Protein AF-A0A9X4ALD9-F1 (afdb_monomer_lite)

Foldseek 3Di:
DDQPPQNVVQVVQLVLLVLLLVLLVVVPQPLVPQPQPHSGDRPVPDDCNSVSSLQSSLVRLAVDKDKDAQPDDDDPQQVVVAPPDHAFRMKIWGFHQLQLVCCPDPNNVVLQVVQQVLQPPDDQWNWHKDQRPNSGTIMIRTNGCGRVSSVSNSSSVSSVVSVVRVVVVVPDPPPDPPPDPPDDD

Structure (mmCIF, N/CA/C/O backbone):
data_AF-A0A9X4ALD9-F1
#
_entry.id   AF-A0A9X4ALD9-F1
#
loop_
_atom_site.group_PDB
_atom_site.id
_atom_site.type_symbol
_atom_site.label_atom_id
_atom_site.label_alt_id
_atom_site.label_comp_id
_atom_site.label_asym_id
_atom_site.label_entity_id
_atom_site.label_seq_id
_atom_site.pdbx_PDB_ins_code
_atom_site.Cartn_x
_atom_site.Cartn_y
_atom_site.Cartn_z
_atom_site.occupancy
_atom_site.B_iso_or_equiv
_atom_site.auth_seq_id
_atom_site.auth_comp_id
_atom_site.auth_asym_id
_atom_site.auth_atom_id
_atom_site.pdbx_PDB_model_num
ATOM 1 N N . MET A 1 1 ? 34.434 -5.461 -18.904 1.00 51.94 1 MET A N 1
ATOM 2 C CA . MET A 1 1 ? 33.185 -5.490 -19.682 1.00 51.94 1 MET A CA 1
ATOM 3 C C . MET A 1 1 ? 32.397 -4.307 -19.172 1.00 51.94 1 MET A C 1
ATOM 5 O O . MET A 1 1 ? 32.054 -4.304 -17.998 1.00 51.94 1 MET A O 1
ATOM 9 N N . GLU A 1 2 ? 32.336 -3.243 -19.961 1.00 58.97 2 GLU A N 1
ATOM 10 C CA . GLU A 1 2 ? 31.622 -2.020 -19.600 1.00 58.97 2 GLU A CA 1
ATOM 11 C C . GLU A 1 2 ? 30.160 -2.272 -19.966 1.00 58.97 2 GLU A C 1
ATOM 13 O O . GLU A 1 2 ? 29.870 -2.569 -21.121 1.00 58.97 2 GLU A O 1
ATOM 18 N N . ILE A 1 3 ? 29.294 -2.330 -18.957 1.00 64.75 3 ILE A N 1
ATOM 19 C CA . ILE A 1 3 ? 27.860 -2.558 -19.151 1.00 64.75 3 ILE A CA 1
ATOM 20 C C . ILE A 1 3 ? 27.284 -1.250 -19.694 1.00 64.75 3 ILE A C 1
ATOM 22 O O . ILE A 1 3 ? 27.535 -0.194 -19.106 1.00 64.75 3 ILE A O 1
ATOM 26 N N . ASP A 1 4 ? 26.552 -1.316 -20.805 1.00 83.31 4 ASP A N 1
ATOM 27 C CA . ASP A 1 4 ? 25.857 -0.151 -21.359 1.00 83.31 4 ASP A CA 1
ATOM 28 C C . ASP A 1 4 ? 24.856 0.400 -20.326 1.00 83.31 4 ASP A C 1
ATOM 30 O O . ASP A 1 4 ? 24.281 -0.348 -19.534 1.00 83.31 4 ASP A O 1
ATOM 34 N N . ILE A 1 5 ? 24.634 1.714 -20.308 1.00 80.12 5 ILE A N 1
ATOM 35 C CA . ILE A 1 5 ? 23.746 2.381 -19.344 1.00 80.12 5 ILE A CA 1
ATOM 36 C C . ILE A 1 5 ? 22.342 1.758 -19.392 1.00 80.12 5 ILE A C 1
ATOM 38 O O . ILE A 1 5 ? 21.745 1.513 -18.346 1.00 80.12 5 ILE A O 1
ATOM 42 N N . TYR A 1 6 ? 21.856 1.402 -20.584 1.00 79.75 6 TYR A N 1
ATOM 43 C CA . TYR A 1 6 ? 20.573 0.717 -20.755 1.00 79.75 6 TYR A CA 1
ATOM 44 C C . TYR A 1 6 ? 20.577 -0.725 -20.224 1.00 79.75 6 TYR A C 1
ATOM 46 O O . TYR A 1 6 ? 19.602 -1.181 -19.631 1.00 79.75 6 TYR A O 1
ATOM 54 N N . GLU A 1 7 ? 21.670 -1.469 -20.370 1.00 81.38 7 GLU A N 1
ATOM 55 C CA . GLU A 1 7 ? 21.774 -2.810 -19.779 1.00 81.38 7 GLU A CA 1
ATOM 56 C C . GLU A 1 7 ? 21.818 -2.734 -18.249 1.00 81.38 7 GLU A C 1
ATOM 58 O O . GLU A 1 7 ? 21.187 -3.536 -17.556 1.00 81.38 7 GLU A O 1
ATOM 63 N N . LYS A 1 8 ? 22.516 -1.730 -17.711 1.00 85.94 8 LYS A N 1
ATOM 64 C CA . LYS A 1 8 ? 22.595 -1.488 -16.272 1.00 85.94 8 LYS A CA 1
ATOM 65 C C . LYS A 1 8 ? 21.223 -1.138 -15.693 1.00 85.94 8 LYS A C 1
ATOM 67 O O . LYS A 1 8 ? 20.809 -1.758 -14.718 1.00 85.94 8 LYS A O 1
ATOM 72 N N . THR A 1 9 ? 20.502 -0.201 -16.301 1.00 84.12 9 THR A N 1
ATOM 73 C CA . THR A 1 9 ? 19.167 0.190 -15.831 1.00 84.12 9 THR A CA 1
ATOM 74 C C . THR A 1 9 ? 18.164 -0.969 -15.970 1.00 84.12 9 THR A C 1
ATOM 76 O O . THR A 1 9 ? 17.392 -1.220 -15.049 1.00 84.12 9 THR A O 1
ATOM 79 N N . SER A 1 10 ? 18.240 -1.770 -17.041 1.00 85.19 10 SER A N 1
ATOM 80 C CA . SER A 1 10 ? 17.425 -2.986 -17.218 1.00 85.19 10 SER A CA 1
ATOM 81 C C . SER A 1 10 ? 17.642 -3.971 -16.068 1.00 85.19 10 SER A C 1
ATOM 83 O O . SER A 1 10 ? 16.693 -4.527 -15.504 1.00 85.19 10 SER A O 1
ATOM 85 N N . LEU A 1 11 ? 18.907 -4.163 -15.683 1.00 86.44 11 LEU A N 1
ATOM 86 C CA . LEU A 1 11 ? 19.288 -5.019 -14.568 1.00 86.44 11 LEU A CA 1
ATOM 87 C C . LEU A 1 11 ? 18.756 -4.483 -13.232 1.00 86.44 11 LEU A C 1
ATOM 89 O O . LEU A 1 11 ? 18.197 -5.257 -12.458 1.00 86.44 11 LEU A O 1
ATOM 93 N N . GLU A 1 12 ? 18.889 -3.183 -12.968 1.00 88.50 12 GLU A N 1
ATOM 94 C CA . GLU A 1 12 ? 18.396 -2.547 -11.738 1.00 88.50 12 GLU A CA 1
ATOM 95 C C . GLU A 1 12 ? 16.875 -2.704 -11.587 1.00 88.50 12 GLU A C 1
ATOM 97 O O . GLU A 1 12 ? 16.411 -3.166 -10.542 1.00 88.50 12 GLU A O 1
ATOM 102 N N . HIS A 1 13 ? 16.098 -2.445 -12.644 1.00 87.88 13 HIS A N 1
ATOM 103 C CA . HIS A 1 13 ? 14.647 -2.663 -12.627 1.00 87.88 13 HIS A CA 1
ATOM 104 C C . HIS A 1 13 ? 14.279 -4.143 -12.463 1.00 87.88 13 HIS A C 1
ATOM 106 O O . HIS A 1 13 ? 13.360 -4.478 -11.717 1.00 87.88 13 HIS A O 1
ATOM 112 N N . SER A 1 14 ? 15.021 -5.053 -13.096 1.00 89.69 14 SER A N 1
ATOM 113 C CA . SER A 1 14 ? 14.801 -6.497 -12.935 1.00 89.69 14 SER A CA 1
ATOM 114 C C . SER A 1 14 ? 15.052 -6.963 -11.495 1.00 89.69 14 SER A C 1
ATOM 116 O O . SER A 1 14 ? 14.307 -7.794 -10.969 1.00 89.69 14 SER A O 1
ATOM 118 N N . ILE A 1 15 ? 16.084 -6.420 -10.839 1.00 90.88 15 ILE A N 1
ATOM 119 C CA . ILE A 1 15 ? 16.387 -6.680 -9.425 1.00 90.88 15 ILE A CA 1
ATOM 120 C C . ILE A 1 15 ? 15.291 -6.097 -8.530 1.00 90.88 15 ILE A C 1
ATOM 122 O O . ILE A 1 15 ? 14.810 -6.796 -7.639 1.00 90.88 15 ILE A O 1
ATOM 126 N N . SER A 1 16 ? 14.862 -4.861 -8.794 1.00 92.19 16 SER A N 1
ATOM 127 C CA . SER A 1 16 ? 13.745 -4.208 -8.100 1.00 92.19 16 SER A CA 1
ATOM 128 C C . SER A 1 16 ? 12.472 -5.064 -8.178 1.00 92.19 16 SER A C 1
ATOM 130 O O . SER A 1 16 ? 11.876 -5.397 -7.155 1.00 92.19 16 SER A O 1
ATOM 132 N N . ASN A 1 17 ? 12.115 -5.560 -9.365 1.00 91.50 17 ASN A N 1
ATOM 133 C CA . ASN A 1 17 ? 10.953 -6.432 -9.547 1.00 91.50 17 ASN A CA 1
ATOM 134 C C . ASN A 1 17 ? 11.068 -7.746 -8.772 1.00 91.50 17 ASN A C 1
ATOM 136 O O . ASN A 1 17 ? 10.095 -8.201 -8.168 1.00 91.50 17 ASN A O 1
ATOM 140 N N . LEU A 1 18 ? 12.258 -8.350 -8.739 1.00 91.94 18 LEU A N 1
ATOM 141 C CA . LEU A 1 18 ? 12.496 -9.552 -7.944 1.00 91.94 18 LEU A CA 1
ATOM 142 C C . LEU A 1 18 ? 12.365 -9.278 -6.437 1.00 91.94 18 LEU A C 1
ATOM 144 O O . LEU A 1 18 ? 11.770 -10.085 -5.719 1.00 91.94 18 LEU A O 1
ATOM 148 N N . ALA A 1 19 ? 12.893 -8.147 -5.963 1.00 94.00 19 ALA A N 1
ATOM 149 C CA . ALA A 1 19 ? 12.760 -7.721 -4.575 1.00 94.00 19 ALA A CA 1
ATOM 150 C C . ALA A 1 19 ? 11.286 -7.506 -4.205 1.00 94.00 19 ALA A C 1
ATOM 152 O O . ALA A 1 19 ? 10.824 -8.050 -3.206 1.00 94.00 19 ALA A O 1
ATOM 153 N N . MET A 1 20 ? 10.521 -6.825 -5.057 1.00 94.38 20 MET A N 1
ATOM 154 C CA . MET A 1 20 ? 9.088 -6.599 -4.870 1.00 94.38 20 MET A CA 1
ATOM 155 C C . MET A 1 20 ? 8.284 -7.908 -4.809 1.00 94.38 20 MET A C 1
ATOM 157 O O . MET A 1 20 ? 7.476 -8.099 -3.899 1.00 94.38 20 MET A O 1
ATOM 161 N N . LEU A 1 21 ? 8.539 -8.852 -5.725 1.00 93.62 21 LEU A N 1
ATOM 162 C CA . LEU A 1 21 ? 7.923 -10.185 -5.685 1.00 93.62 21 LEU A CA 1
ATOM 163 C C . LEU A 1 21 ? 8.221 -10.899 -4.363 1.00 93.62 21 LEU A C 1
ATOM 165 O O . LEU A 1 21 ? 7.330 -11.508 -3.769 1.00 93.62 21 LEU A O 1
ATOM 169 N N . LYS A 1 22 ? 9.464 -10.814 -3.881 1.00 94.88 22 LYS A N 1
ATOM 170 C CA . LYS A 1 22 ? 9.847 -11.391 -2.593 1.00 94.88 22 LYS A CA 1
ATOM 171 C C . LYS A 1 22 ? 9.116 -10.718 -1.428 1.00 94.88 22 LYS A C 1
ATOM 173 O O . LYS A 1 22 ? 8.576 -11.430 -0.586 1.00 94.88 22 LYS A O 1
ATOM 178 N N . THR A 1 23 ? 9.059 -9.389 -1.400 1.00 96.44 23 THR A N 1
ATOM 179 C CA . THR A 1 23 ? 8.374 -8.613 -0.358 1.00 96.44 23 THR A CA 1
ATOM 180 C C . THR A 1 23 ? 6.907 -9.022 -0.226 1.00 96.44 23 THR A C 1
ATOM 182 O O . THR A 1 23 ? 6.447 -9.311 0.880 1.00 96.44 23 THR A O 1
ATOM 185 N N . PHE A 1 24 ? 6.184 -9.139 -1.344 1.00 96.31 24 PHE A N 1
ATOM 186 C CA . PHE A 1 24 ? 4.798 -9.612 -1.338 1.00 96.31 24 PHE A CA 1
ATOM 187 C C . PHE A 1 24 ? 4.682 -11.087 -0.930 1.00 96.31 24 PHE A C 1
ATOM 189 O O . PHE A 1 24 ? 3.849 -11.444 -0.093 1.00 96.31 24 PHE A O 1
ATOM 196 N N . HIS A 1 25 ? 5.533 -11.957 -1.476 1.00 95.44 25 HIS A N 1
ATOM 197 C CA . HIS A 1 25 ? 5.534 -13.379 -1.131 1.00 95.44 25 HIS A CA 1
ATOM 198 C C . HIS A 1 25 ? 5.747 -13.615 0.373 1.00 95.44 25 HIS A C 1
ATOM 200 O O . HIS A 1 25 ? 5.073 -14.455 0.970 1.00 95.44 25 HIS A O 1
ATOM 206 N N . ASP A 1 26 ? 6.651 -12.863 1.002 1.00 96.44 26 ASP A N 1
ATOM 207 C CA . ASP A 1 26 ? 6.990 -13.012 2.421 1.00 96.44 26 ASP A CA 1
ATOM 208 C C . ASP A 1 26 ? 5.820 -12.658 3.361 1.00 96.44 26 ASP A C 1
ATOM 210 O O . ASP A 1 26 ? 5.827 -13.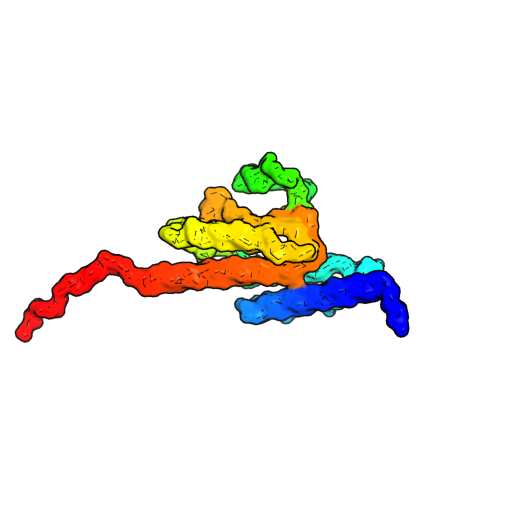064 4.524 1.00 96.44 26 ASP A O 1
ATOM 214 N N . VAL A 1 27 ? 4.790 -11.958 2.870 1.00 95.19 27 VAL A N 1
ATOM 215 C CA . VAL A 1 27 ? 3.536 -11.699 3.603 1.00 95.19 27 VAL A CA 1
ATOM 216 C C . VAL A 1 27 ? 2.360 -12.563 3.151 1.00 95.19 27 VAL A C 1
ATOM 218 O O . VAL A 1 27 ? 1.224 -12.326 3.555 1.00 95.19 27 VAL A O 1
ATOM 221 N N . GLY A 1 28 ? 2.623 -13.597 2.352 1.00 92.62 28 GLY A N 1
ATOM 222 C CA . GLY A 1 28 ? 1.625 -14.587 1.954 1.00 92.62 28 GLY A CA 1
ATOM 223 C C . GLY A 1 28 ? 0.844 -14.246 0.685 1.00 92.62 28 GLY A C 1
ATOM 224 O O . GLY A 1 28 ? -0.084 -14.980 0.348 1.00 92.62 28 GLY A O 1
ATOM 225 N N . VAL A 1 29 ? 1.220 -13.193 -0.049 1.00 94.12 29 VAL A N 1
ATOM 226 C CA . VAL A 1 29 ? 0.657 -12.927 -1.381 1.00 94.12 29 VAL A CA 1
ATOM 227 C C . VAL A 1 29 ? 1.095 -14.027 -2.346 1.00 94.12 29 VAL A C 1
ATOM 229 O O . VAL A 1 29 ? 2.274 -14.390 -2.428 1.00 94.12 29 VAL A O 1
ATOM 232 N N . ASN A 1 30 ? 0.151 -14.562 -3.119 1.00 90.88 30 ASN A N 1
ATOM 233 C CA . ASN A 1 30 ? 0.438 -15.630 -4.064 1.00 90.88 30 ASN A CA 1
ATOM 234 C C . ASN A 1 30 ? 0.959 -15.068 -5.391 1.00 90.88 30 ASN A C 1
ATOM 236 O O . ASN A 1 30 ? 0.241 -14.983 -6.389 1.00 90.88 30 ASN A O 1
ATOM 240 N N . VAL A 1 31 ? 2.253 -14.756 -5.416 1.00 88.56 31 VAL A N 1
ATOM 241 C CA . VAL A 1 31 ? 2.932 -14.179 -6.588 1.00 88.56 31 VAL A CA 1
ATOM 242 C C . VAL A 1 31 ? 2.929 -15.083 -7.829 1.00 88.56 31 VAL A C 1
ATOM 244 O O . VAL A 1 31 ? 3.143 -14.607 -8.937 1.00 88.56 31 VAL A O 1
ATOM 247 N N . LYS A 1 32 ? 2.638 -16.388 -7.691 1.00 85.81 32 LYS A N 1
ATOM 248 C CA . LYS A 1 32 ? 2.517 -17.3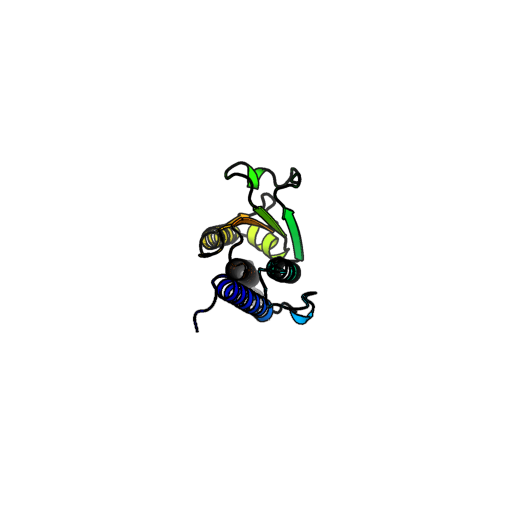11 -8.840 1.00 85.81 32 LYS A CA 1
ATOM 249 C C . LYS A 1 32 ? 1.282 -17.043 -9.696 1.00 85.81 32 LYS A C 1
ATOM 251 O O . LYS A 1 32 ? 1.218 -17.515 -10.825 1.00 85.81 32 LYS A O 1
ATOM 256 N N . GLN A 1 33 ? 0.284 -16.363 -9.135 1.00 83.88 33 GLN A N 1
ATOM 257 C CA . GLN A 1 33 ? -0.933 -15.987 -9.850 1.00 83.88 33 GLN A CA 1
ATOM 258 C C . GLN A 1 33 ? -0.777 -14.674 -10.605 1.00 83.88 33 GLN A C 1
ATOM 260 O O . GLN A 1 33 ? -1.706 -14.284 -11.309 1.00 83.88 33 GLN A O 1
ATOM 265 N N . PHE A 1 34 ? 0.367 -13.996 -10.471 1.00 84.25 34 PHE A N 1
ATOM 266 C CA . PHE A 1 34 ? 0.564 -12.754 -11.186 1.00 84.25 34 PHE A CA 1
ATOM 267 C C . PHE A 1 34 ? 0.617 -13.041 -12.685 1.00 84.25 34 PHE A C 1
ATOM 269 O O . PHE A 1 34 ? 1.343 -13.932 -13.127 1.00 84.25 34 PHE A O 1
ATOM 276 N N . ALA A 1 35 ? -0.134 -12.282 -13.483 1.00 68.75 35 ALA A N 1
ATOM 277 C CA . ALA A 1 35 ? -0.185 -12.418 -14.942 1.00 68.75 35 ALA A CA 1
ATOM 278 C C . ALA A 1 35 ? 1.095 -11.903 -15.639 1.00 68.75 35 ALA A C 1
ATOM 280 O O . ALA A 1 35 ? 1.064 -11.425 -16.770 1.00 68.75 35 ALA A O 1
ATOM 281 N N . VAL A 1 36 ? 2.234 -11.998 -14.957 1.00 68.00 36 VAL A N 1
ATOM 282 C CA . VAL A 1 36 ? 3.514 -11.429 -15.352 1.00 68.00 36 VAL A CA 1
ATOM 283 C C . VAL A 1 36 ? 4.356 -12.546 -15.956 1.00 68.00 36 VAL A C 1
ATOM 285 O O . VAL A 1 36 ? 4.814 -13.455 -15.266 1.00 68.00 36 VAL A O 1
ATOM 288 N N . LYS A 1 37 ? 4.529 -12.509 -17.281 1.00 66.19 37 LYS A N 1
ATOM 289 C CA . LYS A 1 37 ? 5.262 -13.553 -18.022 1.00 66.19 37 LYS A CA 1
ATOM 290 C C . LYS A 1 37 ? 6.767 -13.534 -17.742 1.00 66.19 37 LYS A C 1
ATOM 292 O O . LYS A 1 37 ? 7.418 -14.569 -17.855 1.00 66.19 37 LYS A O 1
ATOM 297 N N . THR A 1 38 ? 7.309 -12.369 -17.403 1.00 69.50 38 THR A N 1
ATOM 298 C CA . THR A 1 38 ? 8.714 -12.152 -17.049 1.00 69.50 38 THR A CA 1
ATOM 299 C C . THR A 1 38 ? 8.800 -11.004 -16.053 1.00 69.50 38 THR A C 1
ATOM 301 O O . THR A 1 38 ? 8.118 -10.006 -16.235 1.00 69.50 38 THR A O 1
ATOM 304 N N . PHE A 1 39 ? 9.618 -11.144 -15.010 1.00 71.94 39 PHE A N 1
ATOM 305 C CA . PHE A 1 39 ? 9.965 -10.045 -14.097 1.00 71.94 39 PHE A CA 1
ATOM 306 C C . PHE A 1 39 ? 11.167 -9.235 -14.606 1.00 71.94 39 PHE A C 1
ATOM 308 O O . PHE A 1 39 ? 11.439 -8.148 -14.098 1.00 71.94 39 PHE A O 1
ATOM 315 N N . MET A 1 40 ? 11.902 -9.787 -15.581 1.00 75.25 40 MET A N 1
ATOM 316 C CA . MET A 1 40 ? 13.025 -9.108 -16.213 1.00 75.25 40 MET A CA 1
ATOM 317 C C . MET A 1 40 ? 12.505 -8.000 -17.115 1.00 75.25 40 MET A C 1
ATOM 319 O O . MET A 1 40 ? 11.608 -8.232 -17.929 1.00 75.25 40 MET A O 1
ATOM 323 N N . VAL A 1 41 ? 13.101 -6.828 -16.956 1.00 70.75 41 VAL A N 1
ATOM 324 C CA . VAL A 1 41 ? 12.832 -5.626 -17.735 1.00 70.75 41 VAL A CA 1
ATOM 325 C C . VAL A 1 41 ? 13.931 -5.481 -18.772 1.00 70.75 41 VAL A C 1
ATOM 327 O O . VAL A 1 41 ? 15.112 -5.553 -18.442 1.00 70.75 41 VAL A O 1
ATOM 330 N N . ASP A 1 42 ? 13.526 -5.254 -20.014 1.00 68.06 42 ASP A N 1
ATOM 331 C CA . ASP A 1 42 ? 14.380 -4.681 -21.046 1.00 68.06 42 ASP A CA 1
ATOM 332 C C . ASP A 1 42 ? 13.783 -3.316 -21.371 1.00 68.06 42 ASP A C 1
ATOM 334 O O . ASP A 1 42 ? 12.686 -3.231 -21.935 1.00 68.06 42 ASP A O 1
ATOM 338 N N . ILE A 1 43 ? 14.468 -2.246 -20.962 1.00 60.78 43 ILE A N 1
ATOM 339 C CA . ILE A 1 43 ? 13.921 -0.882 -21.044 1.00 60.78 43 ILE A CA 1
ATOM 340 C C . ILE A 1 43 ? 13.682 -0.469 -22.505 1.00 60.78 43 ILE A C 1
ATOM 342 O O . ILE A 1 43 ? 12.907 0.446 -22.765 1.00 60.78 43 ILE A O 1
ATOM 346 N N . ASN A 1 44 ? 14.305 -1.153 -23.474 1.00 57.03 44 ASN A N 1
ATOM 347 C CA . ASN A 1 44 ? 14.073 -0.895 -24.893 1.00 57.03 44 ASN A CA 1
ATOM 348 C C . ASN A 1 44 ? 12.736 -1.463 -25.401 1.00 57.03 44 ASN A C 1
ATOM 350 O O . ASN A 1 44 ? 12.315 -1.106 -26.502 1.00 57.03 44 ASN A O 1
ATOM 354 N N . TYR A 1 45 ? 12.074 -2.346 -24.639 1.00 54.47 45 TYR A N 1
ATOM 355 C CA . TYR A 1 45 ? 10.895 -3.083 -25.105 1.00 54.47 45 TYR A CA 1
ATOM 356 C C . TYR A 1 45 ? 9.705 -3.089 -24.133 1.00 54.47 45 TYR A C 1
ATOM 358 O O . TYR A 1 45 ? 8.573 -3.121 -24.615 1.00 54.47 45 TYR A O 1
ATOM 366 N N . GLN A 1 46 ? 9.906 -3.089 -22.806 1.00 55.03 46 GLN A N 1
ATOM 367 C CA . GLN A 1 46 ? 8.812 -3.223 -21.825 1.00 55.03 46 GLN A CA 1
ATOM 368 C C . GLN A 1 46 ? 9.144 -2.599 -20.456 1.00 55.03 46 GLN A C 1
ATOM 370 O O . GLN A 1 46 ? 9.927 -3.176 -19.708 1.00 55.03 46 GLN A O 1
ATOM 375 N N . MET A 1 47 ? 8.488 -1.491 -20.082 1.00 59.94 47 MET A N 1
ATOM 376 C CA . MET A 1 47 ? 8.570 -0.913 -18.722 1.00 59.94 47 MET A CA 1
ATOM 377 C C . MET A 1 47 ? 7.394 -1.290 -17.795 1.00 59.94 47 MET A C 1
ATOM 379 O O . MET A 1 47 ? 7.550 -1.242 -16.575 1.00 59.94 47 MET A O 1
ATOM 383 N N . ASP A 1 48 ? 6.259 -1.749 -18.334 1.00 70.44 48 ASP A N 1
ATOM 384 C CA . ASP A 1 48 ? 5.003 -1.910 -17.566 1.00 70.44 48 ASP A CA 1
ATOM 385 C C . ASP A 1 48 ? 4.991 -3.059 -16.545 1.00 70.44 48 ASP A C 1
ATOM 387 O O . ASP A 1 48 ? 4.156 -3.098 -15.643 1.00 70.44 48 ASP A O 1
ATOM 391 N N . VAL A 1 49 ? 5.951 -3.982 -16.630 1.00 81.19 49 VAL A N 1
ATOM 392 C CA . VAL A 1 49 ? 6.016 -5.171 -15.764 1.00 81.19 49 VAL A CA 1
ATOM 393 C C . VAL A 1 49 ? 6.063 -4.806 -14.277 1.00 81.19 49 VAL A C 1
ATOM 395 O O . VAL A 1 49 ? 5.472 -5.499 -13.448 1.00 81.19 49 VAL A O 1
ATOM 398 N N . SER A 1 50 ? 6.766 -3.731 -13.927 1.00 86.62 50 SER A N 1
ATOM 399 C CA . SER A 1 50 ? 6.938 -3.315 -12.532 1.00 86.62 50 SER A CA 1
ATOM 400 C C . SER A 1 50 ? 5.601 -2.880 -11.922 1.00 86.62 50 SER A C 1
ATOM 402 O O . SER A 1 50 ? 5.237 -3.328 -10.835 1.00 86.62 50 SER A O 1
ATOM 404 N N . LEU A 1 51 ? 4.832 -2.071 -12.657 1.00 86.12 51 LEU A N 1
ATOM 405 C CA . LEU A 1 51 ? 3.508 -1.607 -12.239 1.00 86.12 51 LEU A CA 1
ATOM 406 C C . LEU A 1 51 ? 2.512 -2.770 -12.158 1.00 86.12 51 LEU A C 1
ATOM 408 O O . LEU A 1 51 ? 1.758 -2.862 -11.190 1.00 86.12 51 LEU A O 1
ATOM 412 N N . ASP A 1 52 ? 2.565 -3.713 -13.104 1.00 87.62 52 ASP A N 1
ATOM 413 C CA . ASP A 1 52 ? 1.724 -4.914 -13.086 1.00 87.62 52 ASP A CA 1
ATOM 414 C C . ASP A 1 52 ? 1.958 -5.780 -11.842 1.00 87.62 52 ASP A C 1
ATOM 416 O O . ASP A 1 52 ? 0.998 -6.255 -11.225 1.00 87.62 52 ASP A O 1
ATOM 420 N N . ILE A 1 53 ? 3.226 -6.006 -11.472 1.00 90.56 53 ILE A N 1
ATOM 421 C CA . ILE A 1 53 ? 3.587 -6.744 -10.252 1.00 90.56 53 ILE A CA 1
ATOM 422 C C . ILE A 1 53 ? 3.076 -5.986 -9.026 1.00 90.56 53 ILE A C 1
ATOM 424 O O . ILE A 1 53 ? 2.451 -6.587 -8.149 1.00 90.56 53 ILE A O 1
ATOM 428 N N . PHE A 1 54 ? 3.339 -4.681 -8.969 1.00 92.00 54 PHE A N 1
ATOM 429 C CA . PHE A 1 54 ? 2.981 -3.837 -7.838 1.00 92.00 54 PHE A CA 1
ATOM 430 C C . PHE A 1 54 ? 1.468 -3.822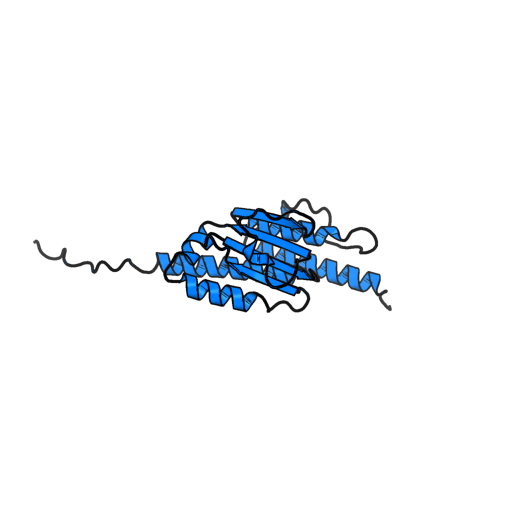 -7.594 1.00 92.00 54 PHE A C 1
ATOM 432 O O . PHE A 1 54 ? 1.006 -4.143 -6.499 1.00 92.00 54 PHE A O 1
ATOM 439 N N . HIS A 1 55 ? 0.684 -3.553 -8.638 1.00 90.25 55 HIS A N 1
ATOM 440 C CA . HIS A 1 55 ? -0.772 -3.492 -8.571 1.00 90.25 55 HIS A CA 1
ATOM 441 C C . HIS A 1 55 ? -1.391 -4.845 -8.189 1.00 90.25 55 HIS A C 1
ATOM 443 O O . HIS A 1 55 ? -2.300 -4.903 -7.356 1.00 90.25 55 HIS A O 1
ATOM 449 N N . GLN A 1 56 ? -0.891 -5.955 -8.744 1.00 92.06 56 GLN A N 1
ATOM 450 C CA . GLN A 1 56 ? -1.376 -7.292 -8.381 1.00 92.06 56 GLN A CA 1
ATOM 451 C C . GLN A 1 56 ? -1.010 -7.674 -6.944 1.00 92.06 56 GLN A C 1
ATOM 453 O O . GLN A 1 56 ? -1.812 -8.315 -6.261 1.00 92.06 56 GLN A O 1
ATOM 458 N N . GLY A 1 57 ? 0.162 -7.248 -6.468 1.00 94.12 57 GLY A N 1
ATOM 459 C CA . GLY A 1 57 ? 0.561 -7.397 -5.075 1.00 94.12 57 GLY A CA 1
ATOM 460 C C . GLY A 1 57 ? -0.343 -6.620 -4.126 1.00 94.12 57 GLY A C 1
ATOM 461 O O . GLY A 1 57 ? -0.898 -7.211 -3.199 1.00 94.12 57 GLY A O 1
ATOM 462 N N . ALA A 1 58 ? -0.575 -5.336 -4.404 1.00 94.81 58 ALA A N 1
ATOM 463 C CA . ALA A 1 58 ? -1.461 -4.487 -3.612 1.00 94.81 58 ALA A CA 1
ATOM 464 C C . ALA A 1 58 ? -2.889 -5.058 -3.537 1.00 94.81 58 ALA A C 1
ATOM 466 O O . ALA A 1 58 ? -3.446 -5.172 -2.446 1.00 94.81 58 ALA A O 1
ATOM 467 N N . LYS A 1 59 ? -3.449 -5.517 -4.667 1.00 94.25 59 LYS A N 1
ATOM 468 C CA . LYS A 1 59 ? -4.791 -6.132 -4.741 1.00 94.25 59 LYS A CA 1
ATOM 469 C C . LYS A 1 59 ? -4.956 -7.427 -3.949 1.00 94.25 59 LYS A C 1
ATOM 471 O O . LYS A 1 59 ? -6.080 -7.797 -3.632 1.00 94.25 59 LYS A O 1
ATOM 476 N N . GLN A 1 60 ? -3.874 -8.155 -3.682 1.00 94.56 60 GLN A N 1
ATOM 477 C CA . GLN A 1 60 ? -3.924 -9.326 -2.801 1.00 94.56 60 GLN A CA 1
ATOM 478 C C . GLN A 1 60 ? -3.624 -8.969 -1.340 1.00 94.56 60 GLN A C 1
ATOM 480 O O . GLN A 1 60 ? -3.994 -9.726 -0.443 1.00 94.56 60 GLN A O 1
ATOM 485 N N . LEU A 1 61 ? -2.945 -7.845 -1.095 1.00 95.06 61 LEU A N 1
ATOM 486 C CA . LEU A 1 61 ? -2.581 -7.378 0.241 1.00 95.06 61 LEU A CA 1
ATOM 487 C C . LEU A 1 61 ? -3.740 -6.658 0.953 1.00 95.06 61 LEU A C 1
ATOM 489 O O . LEU A 1 61 ? -3.901 -6.797 2.171 1.00 95.06 61 LEU A O 1
ATOM 493 N N . PHE A 1 62 ? -4.544 -5.910 0.197 1.00 96.06 62 PHE A N 1
ATOM 494 C CA . PHE A 1 62 ? -5.704 -5.161 0.679 1.00 96.06 62 PHE A CA 1
ATOM 495 C C . PHE A 1 62 ? -6.994 -5.675 0.046 1.00 96.06 62 PHE A C 1
ATOM 497 O O . PHE A 1 62 ? -6.976 -6.260 -1.035 1.00 96.06 62 PHE A O 1
ATOM 504 N N . ARG A 1 63 ? -8.120 -5.462 0.734 1.00 95.00 63 ARG A N 1
ATOM 505 C CA . ARG A 1 63 ? -9.430 -5.927 0.265 1.00 95.00 63 ARG A CA 1
ATOM 506 C C . ARG A 1 63 ? -9.867 -5.234 -1.023 1.00 95.00 63 ARG A C 1
ATOM 508 O O . ARG A 1 63 ? -10.257 -5.922 -1.961 1.00 95.00 63 ARG A O 1
ATOM 515 N N . ASP A 1 64 ? -9.807 -3.907 -1.042 1.00 94.62 64 ASP A N 1
ATOM 516 C CA . ASP A 1 64 ? -10.234 -3.093 -2.174 1.00 94.62 64 ASP A CA 1
ATOM 517 C C . ASP A 1 64 ? -9.101 -2.129 -2.542 1.00 94.62 64 ASP A C 1
ATOM 519 O O . ASP A 1 64 ? -8.608 -1.383 -1.694 1.00 94.62 64 ASP A O 1
ATOM 523 N N . VAL A 1 65 ? -8.665 -2.175 -3.804 1.00 93.81 65 VAL A N 1
ATOM 524 C CA . VAL A 1 65 ? -7.604 -1.314 -4.341 1.00 93.81 65 VAL A CA 1
ATOM 525 C C . VAL A 1 65 ? -8.070 -0.700 -5.649 1.00 93.81 65 VAL A C 1
ATOM 527 O O . VAL A 1 65 ? -8.407 -1.420 -6.596 1.00 93.81 65 VAL A O 1
ATOM 530 N N . GLU A 1 66 ? -8.055 0.623 -5.696 1.00 90.75 66 GLU A N 1
ATOM 531 C CA . GLU A 1 66 ? -8.373 1.432 -6.868 1.00 90.75 66 GLU A CA 1
ATOM 532 C C . GLU A 1 66 ? -7.107 2.174 -7.311 1.00 90.75 66 GLU A C 1
ATOM 534 O O . GLU A 1 66 ? -6.296 2.588 -6.480 1.00 90.75 66 GLU A O 1
ATOM 539 N N . TRP A 1 67 ? -6.929 2.313 -8.623 1.00 86.81 67 TRP A N 1
ATOM 540 C CA . TRP A 1 67 ? -5.774 2.966 -9.231 1.00 86.81 67 TRP A CA 1
ATOM 541 C C . TRP A 1 67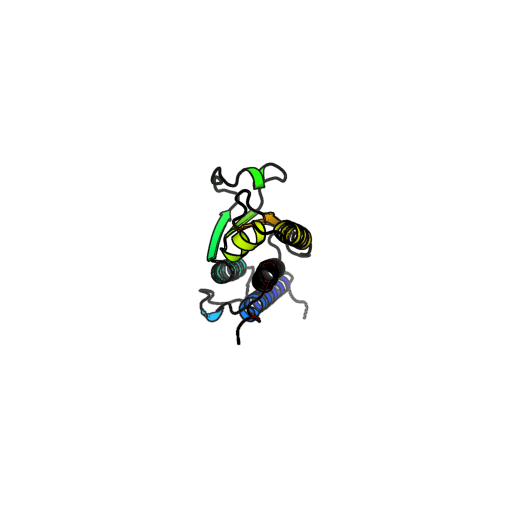 ? -6.262 4.102 -10.120 1.00 86.81 67 TRP A C 1
ATOM 543 O O . TRP A 1 67 ? -7.073 3.864 -11.018 1.00 86.81 67 TRP A O 1
ATOM 553 N N . TYR A 1 68 ? -5.736 5.298 -9.892 1.00 83.00 68 TYR A N 1
ATOM 554 C CA . TYR A 1 68 ? -6.034 6.494 -10.666 1.00 83.00 68 TYR A CA 1
ATOM 555 C C . TYR A 1 68 ? -4.744 7.003 -11.299 1.00 83.00 68 TYR A C 1
ATOM 557 O O . TYR A 1 68 ? -3.746 7.202 -10.609 1.00 83.00 68 TYR A O 1
ATOM 565 N N . ASP A 1 69 ? -4.772 7.173 -12.616 1.00 77.25 69 ASP A N 1
ATOM 566 C CA . ASP A 1 69 ? -3.754 7.925 -13.346 1.00 77.25 69 ASP A CA 1
ATOM 567 C C . ASP A 1 69 ? -4.154 9.407 -13.326 1.00 77.25 69 ASP A C 1
ATOM 569 O O . ASP A 1 69 ? -5.349 9.718 -13.363 1.00 77.25 69 ASP A O 1
ATOM 573 N N . THR A 1 70 ? -3.169 10.301 -13.252 1.00 62.38 70 THR A N 1
ATOM 574 C CA . THR A 1 70 ? -3.305 11.766 -13.158 1.00 62.38 70 THR A CA 1
ATOM 575 C C . THR A 1 70 ? -4.320 12.394 -14.120 1.00 62.38 70 THR A C 1
ATOM 577 O O . THR A 1 70 ? -4.870 13.458 -13.837 1.00 62.38 70 THR A O 1
ATOM 580 N N . ASP A 1 71 ? -4.564 11.744 -15.260 1.00 56.03 71 ASP A N 1
ATOM 581 C CA . ASP A 1 71 ? -5.459 12.208 -16.324 1.00 56.03 71 ASP A CA 1
ATOM 582 C C . ASP A 1 71 ? -6.956 11.932 -16.065 1.00 56.03 71 ASP A C 1
ATOM 584 O O . ASP A 1 71 ? -7.806 12.310 -16.878 1.00 56.03 71 ASP A O 1
ATOM 588 N N . ILE A 1 72 ? -7.313 11.264 -14.964 1.00 53.19 72 ILE A N 1
ATOM 589 C CA . ILE A 1 72 ? -8.697 10.874 -14.662 1.00 53.19 72 ILE A CA 1
ATOM 590 C C . ILE A 1 72 ? -9.326 11.864 -13.673 1.00 53.19 72 ILE A C 1
ATOM 592 O O . ILE A 1 72 ? -8.763 12.155 -12.622 1.00 53.19 72 ILE A O 1
ATOM 596 N N . GLU A 1 73 ? -10.531 12.357 -13.997 1.00 55.91 73 GLU A N 1
ATOM 597 C CA . GLU A 1 73 ? -11.372 13.114 -13.061 1.00 55.91 73 GLU A CA 1
ATOM 598 C C . GLU A 1 73 ? -11.567 12.296 -11.778 1.00 55.91 73 GLU A C 1
ATOM 600 O O . GLU A 1 73 ? -12.221 11.250 -11.783 1.00 55.91 73 GLU A O 1
ATOM 605 N N . TYR A 1 74 ? -10.964 12.762 -10.684 1.00 61.75 74 TYR A N 1
ATOM 606 C CA . TYR A 1 74 ? -11.127 12.164 -9.367 1.00 61.75 74 TYR A CA 1
ATOM 607 C C . TYR A 1 74 ? -12.612 12.095 -9.001 1.00 61.75 74 TYR A C 1
ATOM 609 O O . TYR A 1 74 ? -13.365 13.039 -9.251 1.00 61.75 74 TYR A O 1
ATOM 617 N N . GLU A 1 75 ? -13.037 11.009 -8.352 1.00 61.44 75 GLU A N 1
ATOM 618 C CA . GLU A 1 75 ? -14.312 11.053 -7.640 1.00 61.44 75 GLU A CA 1
ATOM 619 C C . GLU A 1 75 ? -14.249 12.182 -6.600 1.00 61.44 75 GLU A C 1
ATOM 621 O O . GLU A 1 75 ? -13.272 12.288 -5.852 1.00 61.44 75 GLU A O 1
ATOM 626 N N . ASP A 1 76 ? -15.300 13.007 -6.529 1.00 63.62 76 ASP A N 1
ATOM 627 C CA . ASP A 1 76 ? -15.392 14.155 -5.610 1.00 63.62 76 ASP A CA 1
ATOM 628 C C . ASP A 1 76 ? -15.010 13.794 -4.158 1.00 63.62 76 ASP A C 1
ATOM 630 O O . ASP A 1 76 ? -14.495 14.631 -3.419 1.00 63.62 76 ASP A O 1
ATOM 634 N N . SER A 1 77 ? -15.216 12.536 -3.755 1.00 67.50 77 SER A N 1
ATOM 635 C CA . SER A 1 77 ? -14.911 11.988 -2.429 1.00 67.50 77 SER A CA 1
ATOM 636 C C . SER A 1 77 ? -13.432 11.971 -2.028 1.00 67.50 77 SER A C 1
ATOM 638 O O . SER A 1 77 ? -13.156 11.793 -0.844 1.00 67.50 77 SER A O 1
ATOM 640 N N . TYR A 1 78 ? -12.490 12.149 -2.959 1.00 73.25 78 TYR A N 1
ATOM 641 C CA . TYR A 1 78 ? -11.047 12.146 -2.657 1.00 73.25 78 TYR A CA 1
ATOM 642 C C . TYR A 1 78 ? -10.357 13.465 -2.978 1.00 73.25 78 TYR A C 1
ATOM 644 O O . TYR A 1 78 ? -9.148 13.582 -2.807 1.00 73.25 78 TYR A O 1
ATOM 652 N N . ARG A 1 79 ? -11.117 14.467 -3.427 1.00 72.25 79 ARG A N 1
ATOM 653 C CA . ARG A 1 79 ? -10.597 15.749 -3.903 1.00 72.25 79 ARG A CA 1
ATOM 654 C C . ARG A 1 79 ? -9.645 16.422 -2.912 1.00 72.25 79 ARG A C 1
ATOM 656 O O . ARG A 1 79 ? -8.613 16.932 -3.330 1.00 72.25 79 ARG A O 1
ATOM 663 N N . GLU A 1 80 ? -9.960 16.363 -1.620 1.00 74.88 80 GLU A N 1
ATOM 664 C CA . GLU A 1 80 ? -9.162 16.962 -0.539 1.00 74.88 80 GLU A CA 1
ATOM 665 C C . GLU A 1 80 ? -7.712 16.437 -0.484 1.00 74.88 80 GLU A C 1
ATOM 667 O O . GLU A 1 80 ? -6.828 17.164 -0.037 1.00 74.88 80 GLU A O 1
ATOM 672 N N . LEU A 1 81 ? -7.440 15.225 -0.993 1.00 73.31 81 LEU A N 1
ATOM 673 C CA . LEU A 1 81 ? -6.089 14.645 -1.052 1.00 73.31 81 LEU A CA 1
ATOM 674 C C . LEU A 1 81 ? -5.188 15.324 -2.099 1.00 73.31 81 LEU A C 1
ATOM 676 O O . LEU A 1 81 ? -3.971 15.204 -2.034 1.00 73.31 81 LEU A O 1
ATOM 680 N N . PHE A 1 82 ? -5.769 16.048 -3.060 1.00 69.19 82 PHE A N 1
ATOM 681 C CA . PHE A 1 82 ? -5.056 16.589 -4.226 1.00 69.19 82 PHE A CA 1
ATOM 682 C C . PHE A 1 82 ? -4.938 18.117 -4.223 1.00 69.19 82 PHE A C 1
AT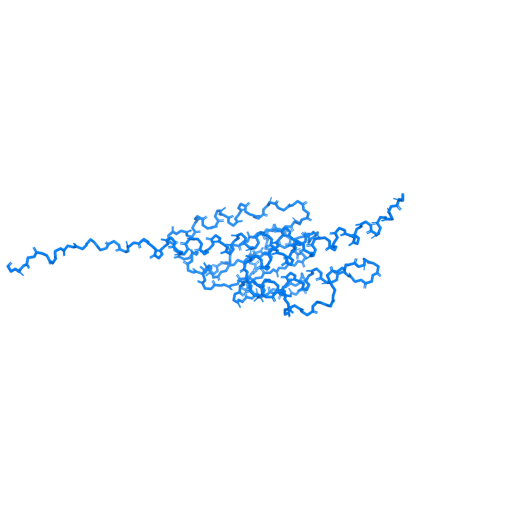OM 684 O O . PHE A 1 82 ? -4.282 18.694 -5.090 1.00 69.19 82 PHE A O 1
ATOM 691 N N . GLU A 1 83 ? -5.584 18.807 -3.279 1.00 63.56 83 GLU A N 1
ATOM 692 C CA . GLU A 1 83 ? -5.709 20.271 -3.321 1.00 63.56 83 GLU A CA 1
ATOM 693 C C . GLU A 1 83 ? -4.416 21.023 -2.958 1.00 63.56 83 GLU A C 1
ATOM 695 O O . GLU A 1 83 ? -4.308 22.210 -3.269 1.00 63.56 83 GLU A O 1
ATOM 700 N N . ASN A 1 84 ? -3.418 20.357 -2.359 1.00 58.31 84 ASN A N 1
ATOM 701 C CA . ASN A 1 84 ? -2.285 21.044 -1.727 1.00 58.31 84 ASN A CA 1
ATOM 702 C C . ASN A 1 84 ? -0.916 20.877 -2.418 1.00 58.31 84 ASN A C 1
ATOM 704 O O . ASN A 1 84 ? -0.083 21.771 -2.269 1.00 58.31 84 ASN A O 1
ATOM 708 N N . GLU A 1 85 ? -0.663 19.812 -3.191 1.00 62.62 85 GLU A N 1
ATOM 709 C CA . GLU A 1 85 ? 0.710 19.464 -3.634 1.00 62.62 85 GLU A CA 1
ATOM 710 C C . GLU A 1 85 ? 0.869 19.217 -5.148 1.00 62.62 85 GLU A C 1
ATOM 712 O O . GLU A 1 85 ? 1.884 18.703 -5.616 1.00 62.62 85 GLU A O 1
ATOM 717 N N . GLY A 1 86 ? -0.112 19.642 -5.949 1.00 69.00 86 GLY A N 1
ATOM 718 C CA . GLY A 1 86 ? -0.167 19.302 -7.373 1.00 69.00 86 GLY A CA 1
ATOM 719 C C . GLY A 1 86 ? -0.733 17.899 -7.601 1.00 69.00 86 GLY A C 1
ATOM 720 O O . GLY A 1 86 ? -1.235 17.266 -6.677 1.00 69.00 86 GLY A O 1
ATOM 721 N N . ALA A 1 87 ? -0.713 17.432 -8.850 1.00 75.50 87 ALA A N 1
ATOM 722 C CA . ALA A 1 87 ? -1.295 16.143 -9.208 1.00 75.50 87 ALA A CA 1
ATOM 723 C C . ALA A 1 87 ? -0.197 15.055 -9.220 1.00 75.50 87 ALA A C 1
ATOM 725 O O . ALA A 1 87 ? 0.766 15.211 -9.976 1.00 75.50 87 ALA A O 1
ATOM 726 N N . PRO A 1 88 ? -0.297 14.001 -8.386 1.00 84.12 88 PRO A N 1
ATOM 727 C CA . PRO A 1 88 ? 0.654 12.886 -8.398 1.00 84.12 88 PRO A CA 1
ATOM 728 C C . PRO A 1 88 ? 0.538 12.100 -9.710 1.00 84.12 88 PRO A C 1
ATOM 730 O O . PRO A 1 88 ? -0.562 11.989 -10.235 1.00 84.12 88 PRO A O 1
ATOM 733 N N . GLU A 1 89 ? 1.624 11.496 -10.205 1.00 84.44 89 GLU A N 1
ATOM 734 C CA . GLU A 1 89 ? 1.580 10.657 -11.418 1.00 84.44 89 GLU A CA 1
ATOM 735 C C . GLU A 1 89 ? 0.561 9.518 -11.283 1.00 84.44 89 GLU A C 1
ATOM 737 O O . GLU A 1 89 ? -0.181 9.200 -12.211 1.00 84.44 89 GLU A O 1
ATOM 742 N N . TYR A 1 90 ? 0.497 8.909 -10.099 1.00 85.25 90 TYR A N 1
ATOM 743 C CA . TYR A 1 90 ? -0.479 7.867 -9.816 1.00 85.25 90 TYR A CA 1
ATOM 744 C C . TYR A 1 90 ? -0.986 7.976 -8.392 1.00 85.25 90 TYR A C 1
ATOM 746 O O . TYR A 1 90 ? -0.252 8.330 -7.469 1.00 85.25 90 TYR A O 1
ATOM 754 N N . THR A 1 91 ? -2.244 7.594 -8.206 1.00 88.50 91 THR A N 1
ATOM 755 C CA . THR A 1 91 ? -2.832 7.434 -6.881 1.00 88.50 91 THR A CA 1
ATOM 756 C C . THR A 1 91 ? -3.373 6.037 -6.696 1.00 88.50 91 THR A C 1
ATOM 758 O O . THR A 1 91 ? -4.164 5.543 -7.502 1.00 88.50 91 THR A O 1
ATOM 761 N N . LEU A 1 92 ? -2.987 5.417 -5.587 1.00 91.25 92 LEU A N 1
ATOM 762 C CA . LEU A 1 92 ? -3.557 4.158 -5.142 1.00 91.25 92 LEU A CA 1
ATOM 763 C C . LEU A 1 92 ? -4.440 4.400 -3.933 1.00 91.25 92 LEU A C 1
ATOM 765 O O . LEU A 1 92 ? -3.949 4.790 -2.879 1.00 91.25 92 LEU A O 1
ATOM 769 N N . ILE A 1 93 ? -5.723 4.087 -4.055 1.00 93.00 93 ILE A N 1
ATOM 770 C CA . ILE A 1 93 ? -6.648 4.086 -2.924 1.00 93.00 93 ILE A CA 1
ATOM 771 C C . ILE A 1 93 ? -6.777 2.652 -2.430 1.00 93.00 93 ILE A C 1
ATOM 773 O O . ILE A 1 93 ? -7.148 1.758 -3.188 1.00 93.00 93 ILE A O 1
ATOM 777 N N . MET A 1 94 ? -6.467 2.423 -1.157 1.00 95.69 94 MET A N 1
ATOM 778 C CA . MET A 1 94 ? -6.462 1.098 -0.541 1.00 95.69 94 MET A CA 1
ATOM 779 C C . MET A 1 94 ? -7.382 1.091 0.673 1.00 95.69 94 MET A C 1
ATOM 781 O O . MET A 1 94 ? -7.116 1.746 1.682 1.00 95.69 94 MET A O 1
ATOM 785 N N . LYS A 1 95 ? -8.461 0.315 0.591 1.00 95.69 95 LYS A N 1
ATOM 786 C CA . LYS A 1 95 ? -9.432 0.145 1.673 1.00 95.69 95 LYS A CA 1
ATOM 787 C C . LYS A 1 95 ? -9.357 -1.273 2.204 1.00 95.69 95 LYS A C 1
ATOM 789 O O . LYS A 1 95 ? -9.215 -2.252 1.467 1.00 95.69 95 LYS A O 1
ATOM 794 N N . ASP A 1 96 ? -9.450 -1.386 3.520 1.00 96.12 96 ASP A N 1
ATOM 795 C CA . ASP A 1 96 ? -9.387 -2.673 4.190 1.00 96.12 96 ASP A CA 1
ATOM 796 C C . ASP A 1 96 ? -10.114 -2.609 5.535 1.00 96.12 96 ASP A C 1
ATOM 798 O O . ASP A 1 96 ? -9.864 -1.682 6.309 1.00 96.12 96 ASP A O 1
ATOM 802 N N . PRO A 1 97 ? -10.954 -3.603 5.877 1.00 95.94 97 PRO A N 1
ATOM 803 C CA . PRO A 1 97 ? -11.657 -3.610 7.158 1.00 95.94 97 PRO A CA 1
ATOM 804 C C . PRO A 1 97 ? -10.723 -3.560 8.374 1.00 95.94 97 PRO A C 1
ATOM 806 O O . PRO A 1 97 ? -11.131 -3.106 9.440 1.00 95.94 97 PRO A O 1
ATOM 809 N N . ILE A 1 98 ? -9.480 -4.044 8.251 1.00 96.12 98 ILE A N 1
ATOM 810 C CA . ILE A 1 98 ? -8.489 -3.946 9.329 1.00 96.12 98 ILE A CA 1
ATOM 811 C C . ILE A 1 98 ? -8.035 -2.494 9.497 1.00 96.12 98 ILE A C 1
ATOM 813 O O . ILE A 1 98 ? -7.964 -2.023 10.630 1.00 96.12 98 ILE A O 1
ATOM 817 N N . LEU A 1 99 ? -7.770 -1.782 8.394 1.00 96.81 99 LEU A N 1
ATOM 818 C CA . LEU A 1 99 ? -7.409 -0.362 8.437 1.00 96.81 99 LEU A CA 1
ATOM 819 C C . LEU A 1 99 ? -8.546 0.453 9.051 1.00 96.81 99 LEU A C 1
ATOM 821 O O . LEU A 1 99 ? -8.315 1.179 10.010 1.00 96.81 99 LEU A O 1
ATOM 825 N N . GLU A 1 100 ? -9.776 0.255 8.574 1.00 97.12 100 GLU A N 1
ATOM 826 C CA . GLU A 1 100 ? -10.962 0.946 9.088 1.00 97.12 100 GLU A CA 1
ATOM 827 C C . GLU A 1 100 ? -11.133 0.750 10.601 1.00 97.12 100 GLU A C 1
ATOM 829 O O . GLU A 1 100 ? -11.326 1.713 11.345 1.00 97.12 100 GLU A O 1
ATOM 834 N N . LYS A 1 101 ? -11.003 -0.489 11.091 1.00 96.44 101 LYS A N 1
ATOM 835 C CA . LYS A 1 101 ? -11.085 -0.772 12.530 1.00 96.44 101 LYS A CA 1
ATOM 836 C C . LYS A 1 101 ? -9.991 -0.072 13.331 1.00 96.44 101 LYS A C 1
ATOM 838 O O . LYS A 1 101 ? -10.281 0.437 14.409 1.00 96.44 101 LYS A O 1
ATOM 843 N N . VAL A 1 102 ? -8.747 -0.075 12.846 1.00 97.12 102 VAL A N 1
ATOM 844 C CA . VAL A 1 102 ? -7.617 0.556 13.546 1.00 97.12 102 VAL A CA 1
ATOM 845 C C . VAL A 1 102 ? -7.776 2.074 13.567 1.00 97.12 102 VAL A C 1
ATOM 847 O O . VAL A 1 102 ? -7.675 2.667 14.640 1.00 97.12 102 VAL A O 1
ATOM 850 N N . LEU A 1 103 ? -8.090 2.685 12.425 1.00 96.94 103 LEU A N 1
ATOM 851 C CA . LEU A 1 103 ? -8.271 4.131 12.271 1.00 96.94 103 LEU A CA 1
ATOM 852 C C . LEU A 1 103 ? -9.390 4.677 13.165 1.00 96.94 103 LEU A C 1
ATOM 854 O O . LEU A 1 103 ? -9.233 5.726 13.781 1.00 96.94 103 LEU A O 1
ATOM 858 N N . ASN A 1 104 ? -10.488 3.932 13.310 1.00 96.38 104 ASN A N 1
ATOM 859 C CA . ASN A 1 104 ? -11.614 4.312 14.171 1.00 96.38 104 ASN A CA 1
ATOM 860 C C . ASN A 1 104 ? -11.462 3.856 15.637 1.00 96.38 104 ASN A C 1
ATOM 862 O O . ASN A 1 104 ? -12.399 3.972 16.429 1.00 96.38 104 ASN A O 1
ATOM 866 N N . SER A 1 105 ? -10.303 3.315 16.021 1.00 96.00 105 SER A N 1
ATOM 867 C CA . SER A 1 105 ? -10.021 2.884 17.394 1.00 96.00 105 SER A CA 1
ATOM 868 C C . SER A 1 105 ? -9.277 3.951 18.201 1.00 96.00 105 SER A C 1
ATOM 870 O O . SER A 1 105 ? -8.765 4.933 17.670 1.00 96.00 105 SER A O 1
ATOM 872 N N . LYS A 1 106 ? -9.088 3.692 19.500 1.00 95.25 106 LYS A N 1
ATOM 873 C CA . LYS A 1 106 ? -8.196 4.489 20.364 1.00 95.25 106 LYS A CA 1
ATOM 874 C C . LYS A 1 106 ? -6.717 4.478 19.942 1.00 95.25 106 LYS A C 1
ATOM 876 O O . LYS A 1 106 ? -5.937 5.239 20.498 1.00 95.25 106 LYS A O 1
ATOM 881 N N . LEU A 1 107 ? -6.319 3.587 19.028 1.00 96.06 107 LEU A N 1
ATOM 882 C CA . LEU A 1 107 ? -4.967 3.518 18.462 1.00 96.06 107 LEU A CA 1
ATOM 883 C C . LEU A 1 107 ? -4.882 4.169 17.069 1.00 96.06 107 LEU A C 1
ATOM 885 O O . LEU A 1 107 ? -3.836 4.070 16.433 1.00 96.06 107 LEU A O 1
ATOM 889 N N . GLY A 1 108 ? -5.952 4.818 16.593 1.00 96.06 108 GLY A N 1
ATOM 890 C CA . GLY A 1 108 ? -5.989 5.463 15.277 1.00 96.06 108 GLY A CA 1
ATOM 891 C C . GLY A 1 108 ? -4.920 6.543 15.119 1.00 96.06 108 GLY A C 1
ATOM 892 O O . GLY A 1 108 ? -4.164 6.507 14.159 1.00 96.06 108 GLY A O 1
ATOM 893 N N . GLU A 1 109 ? -4.763 7.426 16.110 1.00 96.19 109 GLU A N 1
ATOM 894 C CA . GLU A 1 109 ? -3.722 8.470 16.102 1.00 96.19 109 GLU A CA 1
ATOM 895 C C . GLU A 1 109 ? -2.309 7.873 15.999 1.00 96.19 109 GLU A C 1
ATOM 897 O O . GLU A 1 109 ? -1.525 8.281 15.149 1.00 96.19 109 GLU A O 1
ATOM 902 N N . GLN A 1 110 ? -2.021 6.817 16.772 1.00 95.94 110 GLN A N 1
ATOM 903 C CA . GLN A 1 110 ? -0.747 6.094 16.689 1.00 95.94 110 GLN A CA 1
ATOM 904 C C . GLN A 1 110 ? -0.510 5.498 15.290 1.00 95.94 110 GLN A C 1
ATOM 906 O O . GLN A 1 110 ? 0.631 5.399 14.833 1.00 95.94 110 GLN A O 1
ATOM 911 N N . PHE A 1 111 ? -1.568 5.021 14.634 1.00 97.19 111 PHE A N 1
ATOM 912 C CA . PHE A 1 111 ? -1.462 4.490 13.282 1.00 97.19 111 PHE A CA 1
ATOM 913 C C . PHE A 1 111 ? -1.217 5.603 12.259 1.00 97.19 111 PHE A C 1
ATOM 915 O O . PHE A 1 111 ? -0.356 5.426 11.404 1.00 97.19 111 PHE A O 1
ATOM 922 N N . ASN A 1 112 ? -1.883 6.751 12.389 1.00 95.06 112 ASN A N 1
ATOM 923 C CA . ASN A 1 112 ? -1.678 7.908 11.514 1.00 95.06 112 ASN A CA 1
ATOM 924 C C . ASN A 1 112 ? -0.233 8.415 11.596 1.00 95.06 112 ASN A C 1
ATOM 926 O O . ASN A 1 112 ? 0.435 8.509 10.575 1.00 95.06 112 ASN A O 1
ATOM 930 N N . GLU A 1 113 ? 0.307 8.593 12.807 1.00 94.69 113 GLU A N 1
ATOM 931 C CA . GLU A 1 113 ? 1.718 8.963 13.000 1.00 94.69 113 GLU A CA 1
ATOM 932 C C . GLU A 1 113 ? 2.684 7.957 12.351 1.00 94.69 113 GLU A C 1
ATOM 934 O O . GLU A 1 113 ? 3.761 8.313 11.865 1.00 94.69 113 GLU A O 1
ATOM 939 N N . PHE A 1 114 ? 2.327 6.668 12.367 1.00 95.81 114 PHE A N 1
ATOM 940 C CA . PHE A 1 114 ? 3.117 5.641 11.700 1.00 95.81 114 PHE A CA 1
ATOM 941 C C . PHE A 1 114 ? 3.055 5.782 10.176 1.00 95.81 114 PHE A C 1
ATOM 943 O O . PHE A 1 114 ? 4.100 5.651 9.541 1.00 95.81 114 PHE A O 1
ATOM 950 N N . VAL A 1 115 ? 1.868 6.027 9.614 1.00 94.50 115 VAL A N 1
ATOM 951 C CA . VAL A 1 115 ? 1.662 6.245 8.175 1.00 94.50 115 VAL A CA 1
ATOM 952 C C . VAL A 1 115 ? 2.501 7.436 7.711 1.00 94.50 115 VAL A C 1
ATOM 954 O O . VAL A 1 115 ? 3.363 7.244 6.856 1.00 94.50 115 VAL A O 1
ATOM 957 N N . ASP A 1 116 ? 2.384 8.588 8.376 1.00 91.19 116 ASP A N 1
ATOM 958 C CA . ASP A 1 116 ? 3.151 9.805 8.067 1.00 91.19 116 ASP A CA 1
ATOM 959 C C . ASP A 1 116 ? 4.664 9.559 8.090 1.00 91.19 116 ASP A C 1
ATOM 961 O O . ASP A 1 116 ? 5.423 10.037 7.248 1.00 91.19 116 ASP A O 1
ATOM 965 N N . ARG A 1 117 ? 5.138 8.765 9.056 1.00 91.12 117 ARG A N 1
ATOM 966 C CA . ARG A 1 117 ? 6.559 8.427 9.167 1.00 91.12 117 ARG A CA 1
ATOM 967 C C . ARG A 1 117 ? 7.044 7.550 8.013 1.00 91.12 117 ARG A C 1
ATOM 969 O O . ARG A 1 117 ? 8.230 7.600 7.695 1.00 91.12 117 ARG A O 1
ATOM 976 N N . VAL A 1 118 ? 6.193 6.691 7.454 1.00 91.25 118 VAL A N 1
ATOM 977 C CA . VAL A 1 118 ? 6.540 5.813 6.324 1.00 91.25 118 VAL A CA 1
ATOM 978 C C . VAL A 1 118 ? 6.484 6.576 4.994 1.00 91.25 118 VAL A C 1
ATOM 980 O O . VAL A 1 118 ? 7.279 6.272 4.112 1.00 91.25 118 VAL A O 1
ATOM 983 N N . SER A 1 119 ? 5.666 7.631 4.896 1.00 83.44 119 SER A N 1
ATOM 984 C CA . SER A 1 119 ? 5.482 8.500 3.717 1.00 83.44 119 SER A CA 1
ATOM 985 C C . SER A 1 119 ? 6.737 9.172 3.154 1.00 83.44 119 SER A C 1
ATOM 987 O O . SER A 1 119 ? 6.645 9.827 2.130 1.00 83.44 119 SER A O 1
ATOM 989 N N . HIS A 1 120 ? 7.908 9.048 3.780 1.00 76.69 120 HIS A N 1
ATOM 990 C CA . HIS A 1 120 ? 9.134 9.719 3.327 1.00 76.69 120 HIS A CA 1
ATOM 991 C C . HIS A 1 120 ? 10.399 8.859 3.495 1.00 76.69 120 HIS A C 1
ATOM 993 O O . HIS A 1 120 ? 11.494 9.392 3.673 1.00 76.69 120 HIS A O 1
ATOM 999 N N . GLN A 1 121 ? 10.260 7.530 3.530 1.00 82.44 121 GLN A N 1
ATOM 1000 C CA . GLN A 1 121 ? 11.397 6.621 3.762 1.00 82.44 121 GLN A CA 1
ATOM 1001 C C . GLN A 1 121 ? 12.054 6.100 2.481 1.00 82.44 121 GLN A C 1
ATOM 1003 O O . GLN A 1 121 ? 13.164 5.563 2.544 1.00 82.44 121 GLN A O 1
ATOM 1008 N N . ASP A 1 122 ? 11.387 6.263 1.344 1.00 83.69 122 ASP A N 1
ATOM 1009 C CA . ASP A 1 122 ? 11.824 5.728 0.061 1.00 83.69 122 ASP A CA 1
ATOM 1010 C C . ASP A 1 122 ? 12.924 6.626 -0.547 1.00 83.69 122 ASP A C 1
ATOM 1012 O O . ASP A 1 122 ? 12.863 7.855 -0.477 1.00 83.69 122 ASP A O 1
ATOM 1016 N N . ASN A 1 123 ? 13.975 6.022 -1.114 1.00 83.00 123 ASN A N 1
ATOM 1017 C CA . ASN A 1 123 ? 15.121 6.752 -1.683 1.00 83.00 123 ASN A CA 1
ATOM 1018 C C . ASN A 1 123 ? 14.993 6.950 -3.193 1.00 83.00 123 ASN A C 1
ATOM 1020 O O . ASN A 1 123 ? 15.553 7.890 -3.756 1.00 83.00 123 ASN A O 1
ATOM 1024 N N . TYR A 1 124 ? 14.336 6.003 -3.855 1.00 83.12 124 TYR A N 1
ATOM 1025 C CA . TYR A 1 124 ? 14.174 5.952 -5.299 1.00 83.12 124 TYR A CA 1
ATOM 1026 C C . TYR A 1 124 ? 12.753 6.301 -5.722 1.00 83.12 124 TYR A C 1
ATOM 1028 O O . TYR A 1 124 ? 12.568 6.693 -6.868 1.00 83.12 124 TYR A O 1
ATOM 1036 N N . THR A 1 125 ? 11.775 6.146 -4.829 1.00 85.62 125 THR A N 1
ATOM 1037 C CA . THR A 1 125 ? 10.369 6.485 -5.074 1.00 85.62 125 THR A CA 1
ATOM 1038 C C . THR A 1 125 ? 10.008 7.742 -4.290 1.00 85.62 125 THR A C 1
ATOM 1040 O O . THR A 1 125 ? 10.304 7.828 -3.104 1.00 85.62 125 THR A O 1
ATOM 1043 N N . GLU A 1 126 ? 9.361 8.708 -4.933 1.00 88.81 126 GLU A N 1
ATOM 1044 C CA . GLU A 1 126 ? 8.754 9.855 -4.259 1.00 88.81 126 GLU A CA 1
ATOM 1045 C C . GLU A 1 126 ? 7.254 9.600 -4.153 1.00 88.81 126 GLU A C 1
ATOM 1047 O O . GLU A 1 126 ? 6.511 9.722 -5.133 1.00 88.81 126 GLU A O 1
ATOM 1052 N N . ALA A 1 127 ? 6.823 9.179 -2.969 1.00 89.56 127 ALA A N 1
ATOM 1053 C CA . ALA A 1 127 ? 5.431 8.895 -2.675 1.00 89.56 127 ALA A CA 1
ATOM 1054 C C . ALA A 1 127 ? 5.108 9.230 -1.224 1.00 89.56 127 ALA A C 1
ATOM 1056 O O . ALA A 1 127 ? 5.964 9.064 -0.365 1.00 89.56 127 ALA A O 1
ATOM 1057 N N . THR A 1 128 ? 3.871 9.625 -0.948 1.00 91.00 128 THR A N 1
ATOM 1058 C CA . THR A 1 128 ? 3.339 9.816 0.401 1.00 91.00 128 THR A CA 1
ATOM 1059 C C . THR A 1 128 ? 2.171 8.883 0.614 1.00 91.00 128 THR A C 1
ATOM 1061 O O . THR A 1 128 ? 1.538 8.394 -0.327 1.00 91.00 128 THR A O 1
ATOM 1064 N N . PHE A 1 129 ? 1.883 8.643 1.883 1.00 92.12 129 PHE A N 1
ATOM 1065 C CA . PHE A 1 129 ? 0.661 8.014 2.320 1.00 92.12 129 PHE A CA 1
ATOM 1066 C C . PHE A 1 129 ? -0.172 9.001 3.114 1.00 92.12 129 PHE A C 1
ATOM 1068 O O . PHE A 1 129 ? 0.347 9.665 4.008 1.00 92.12 129 PHE A O 1
ATOM 1075 N N . ASP A 1 130 ? -1.466 9.002 2.825 1.00 91.69 130 ASP A N 1
ATOM 1076 C CA . ASP A 1 130 ? -2.464 9.761 3.563 1.00 91.69 130 ASP A CA 1
ATOM 1077 C C . ASP A 1 130 ? -3.591 8.844 4.008 1.00 91.69 130 ASP A C 1
ATOM 1079 O O . ASP A 1 130 ? -3.940 7.862 3.348 1.00 91.69 130 ASP A O 1
ATOM 1083 N N . VAL A 1 131 ? -4.201 9.166 5.140 1.00 93.12 131 VAL A N 1
ATOM 1084 C CA . VAL A 1 131 ? -5.420 8.492 5.581 1.00 93.12 131 VAL A CA 1
ATOM 1085 C C . VAL A 1 131 ? -6.605 9.060 4.812 1.00 93.12 131 VAL A C 1
ATOM 1087 O O . VAL A 1 131 ? -6.740 10.271 4.656 1.00 93.12 131 VAL A O 1
ATOM 1090 N N . LEU A 1 132 ? -7.496 8.186 4.341 1.00 92.00 132 LEU A N 1
ATOM 1091 C CA . LEU A 1 132 ? -8.693 8.642 3.638 1.00 92.00 132 LEU A CA 1
ATOM 1092 C C . LEU A 1 132 ? -9.605 9.432 4.591 1.00 92.00 132 LEU A C 1
ATOM 1094 O O . LEU A 1 132 ? -9.797 8.984 5.723 1.00 92.00 132 LEU A O 1
ATOM 1098 N N . PRO A 1 133 ? -10.280 10.507 4.138 1.00 88.62 133 PRO A N 1
ATOM 1099 C CA . PRO A 1 133 ? -11.159 11.318 4.992 1.00 88.62 133 PRO A CA 1
ATOM 1100 C C . PRO A 1 133 ? -12.258 10.520 5.716 1.00 88.62 133 PRO A C 1
ATOM 1102 O O . PRO A 1 133 ? -12.699 10.878 6.806 1.00 88.62 133 PRO A O 1
ATOM 1105 N N . ALA A 1 134 ? -12.694 9.403 5.125 1.00 89.94 134 ALA A N 1
ATOM 1106 C CA . ALA A 1 134 ? -13.687 8.502 5.704 1.00 89.94 134 ALA A CA 1
ATOM 1107 C C . ALA A 1 134 ? -13.123 7.519 6.755 1.00 89.94 134 ALA A C 1
ATOM 1109 O O . ALA A 1 134 ? -13.875 6.689 7.262 1.00 89.94 134 ALA A O 1
ATOM 1110 N N . ASN A 1 135 ? -11.822 7.570 7.069 1.00 93.00 135 ASN A N 1
ATOM 1111 C CA . ASN A 1 135 ? -11.126 6.669 7.996 1.00 93.00 135 ASN A CA 1
ATOM 1112 C C . ASN A 1 135 ? -11.320 5.173 7.686 1.00 93.00 135 ASN A C 1
ATOM 1114 O O . ASN A 1 135 ? -11.356 4.340 8.590 1.00 93.00 135 ASN A O 1
ATOM 1118 N N . ASN A 1 136 ? -11.461 4.813 6.411 1.00 93.75 136 ASN A N 1
ATOM 1119 C CA . ASN A 1 136 ? -11.708 3.438 5.961 1.00 93.75 136 ASN A CA 1
ATOM 1120 C C . ASN A 1 136 ? -10.548 2.838 5.148 1.00 93.75 136 ASN A C 1
ATOM 1122 O O . ASN A 1 136 ? -10.658 1.733 4.609 1.00 93.75 136 ASN A O 1
ATOM 1126 N N . GLY A 1 137 ? -9.433 3.555 5.054 1.00 95.12 137 GLY A N 1
ATOM 1127 C CA . GLY A 1 137 ? -8.299 3.164 4.238 1.00 95.12 137 GLY A CA 1
ATOM 1128 C C . GLY A 1 137 ? -7.217 4.230 4.205 1.00 95.12 137 GLY A C 1
ATOM 1129 O O . GLY A 1 137 ? -7.251 5.198 4.966 1.00 95.12 137 GLY A O 1
ATOM 1130 N N . ILE A 1 138 ? -6.280 4.035 3.288 1.00 95.25 138 ILE A N 1
ATOM 1131 C CA . ILE A 1 138 ? -5.174 4.948 3.008 1.00 95.25 138 ILE A CA 1
ATOM 1132 C C . ILE A 1 138 ? -5.091 5.210 1.501 1.00 95.25 138 ILE A C 1
ATOM 1134 O O . ILE A 1 138 ? -5.500 4.372 0.692 1.00 95.25 138 ILE A O 1
ATOM 1138 N N . ALA A 1 139 ? -4.539 6.354 1.129 1.00 93.12 139 ALA A N 1
ATOM 1139 C CA . ALA A 1 139 ? -4.080 6.662 -0.212 1.00 93.12 139 ALA A CA 1
ATOM 1140 C C . ALA A 1 139 ? -2.553 6.563 -0.261 1.00 93.12 139 ALA A C 1
ATOM 1142 O O . ALA A 1 139 ? -1.886 6.849 0.729 1.00 93.12 139 ALA A O 1
ATOM 1143 N N . SER A 1 140 ? -2.009 6.168 -1.407 1.00 92.69 140 SER A N 1
ATOM 1144 C CA . SER A 1 140 ? -0.614 6.403 -1.762 1.00 92.69 140 SER A CA 1
ATOM 1145 C C . SER A 1 140 ? -0.582 7.344 -2.955 1.00 92.69 140 SER A C 1
ATOM 1147 O O . SER A 1 140 ? -1.113 6.998 -4.013 1.00 92.69 140 SER A O 1
ATOM 1149 N N . LEU A 1 141 ? -0.004 8.524 -2.762 1.00 90.31 141 LEU A N 1
ATOM 1150 C CA . LEU A 1 141 ? 0.185 9.543 -3.788 1.00 90.31 141 LEU A CA 1
ATOM 1151 C C . LEU A 1 141 ? 1.616 9.391 -4.296 1.00 90.31 141 LEU A C 1
ATOM 1153 O O . LEU A 1 141 ? 2.551 9.524 -3.516 1.00 90.31 141 LEU A O 1
ATOM 1157 N N . VAL A 1 142 ? 1.797 9.039 -5.567 1.00 89.62 142 VAL A N 1
ATOM 1158 C CA . VAL A 1 142 ? 3.114 8.758 -6.152 1.00 89.62 142 VAL A CA 1
ATOM 1159 C C . VAL A 1 142 ? 3.453 9.862 -7.144 1.00 89.62 142 VAL A C 1
ATOM 1161 O O . VAL A 1 142 ? 2.844 9.933 -8.207 1.00 89.62 142 VAL A O 1
ATOM 1164 N N . TRP A 1 143 ? 4.428 10.711 -6.820 1.00 88.44 143 TRP A N 1
ATOM 1165 C CA . TRP A 1 143 ? 4.919 11.769 -7.714 1.00 88.44 143 TRP A CA 1
ATOM 1166 C C . TRP A 1 143 ? 6.060 11.299 -8.600 1.00 88.44 143 TRP A C 1
ATOM 1168 O O . TRP A 1 143 ? 6.197 11.780 -9.719 1.00 88.44 143 TRP A O 1
ATOM 1178 N N . PHE A 1 144 ? 6.870 10.359 -8.112 1.00 87.56 144 PHE A N 1
ATOM 1179 C CA . PHE A 1 144 ? 7.922 9.746 -8.908 1.00 87.56 144 PHE A CA 1
ATOM 1180 C C . PHE A 1 144 ? 8.026 8.250 -8.584 1.00 87.56 144 PHE A C 1
ATOM 1182 O O . PHE A 1 144 ? 8.473 7.892 -7.494 1.00 87.56 144 PHE A O 1
ATOM 1189 N N . PRO A 1 145 ? 7.643 7.344 -9.500 1.00 80.75 145 PRO A N 1
ATOM 1190 C CA . PRO A 1 145 ? 7.529 5.915 -9.205 1.00 80.75 145 PRO A CA 1
ATOM 1191 C C . PRO A 1 145 ? 8.878 5.213 -9.012 1.00 80.75 145 PRO A C 1
ATOM 1193 O O . PRO A 1 145 ? 8.928 4.181 -8.348 1.00 80.75 145 PRO A O 1
ATOM 1196 N N . GLY A 1 146 ? 9.951 5.732 -9.622 1.00 86.12 146 GLY A N 1
ATOM 1197 C CA . GLY A 1 146 ? 11.314 5.200 -9.552 1.00 86.12 146 GLY A CA 1
ATOM 1198 C C . GLY A 1 146 ? 11.422 3.674 -9.447 1.00 86.12 146 GLY A C 1
ATOM 1199 O O . GLY A 1 146 ? 11.234 2.960 -10.435 1.00 86.12 146 GLY A O 1
ATOM 1200 N N . MET A 1 147 ? 11.758 3.168 -8.252 1.00 89.50 147 MET A N 1
ATOM 1201 C CA . MET A 1 147 ? 11.903 1.733 -7.972 1.00 89.50 147 MET A CA 1
ATOM 1202 C C . MET A 1 147 ? 10.836 1.238 -6.983 1.00 89.50 147 MET A C 1
ATOM 1204 O O . MET A 1 147 ? 11.052 1.205 -5.774 1.00 89.50 147 MET A O 1
ATOM 1208 N N . LEU A 1 148 ? 9.729 0.723 -7.522 1.00 90.56 148 LEU A N 1
ATOM 1209 C CA . LEU A 1 148 ? 8.514 0.333 -6.781 1.00 90.56 148 LEU A CA 1
ATOM 1210 C C . LEU A 1 148 ? 8.679 -0.721 -5.667 1.00 90.56 148 LEU A C 1
ATOM 1212 O O . LEU A 1 148 ? 7.738 -0.962 -4.912 1.00 90.56 148 LEU A O 1
ATOM 1216 N N . HIS A 1 149 ? 9.835 -1.376 -5.535 1.00 92.88 149 HIS A N 1
ATOM 1217 C CA . HIS A 1 149 ? 10.068 -2.312 -4.431 1.00 92.88 149 HIS A CA 1
ATOM 1218 C C . HIS A 1 149 ? 10.123 -1.620 -3.062 1.00 92.88 149 HIS A C 1
ATOM 1220 O O . HIS A 1 149 ? 9.766 -2.248 -2.061 1.00 92.88 149 HIS A O 1
ATOM 1226 N N . GLU A 1 150 ? 10.558 -0.358 -3.009 1.00 91.75 150 GLU A N 1
ATOM 1227 C CA . GLU A 1 150 ? 10.532 0.447 -1.782 1.00 91.75 150 GLU A CA 1
ATOM 1228 C C . GLU A 1 150 ? 9.082 0.727 -1.387 1.00 91.75 150 GLU A C 1
ATOM 1230 O O . GLU A 1 150 ? 8.648 0.300 -0.318 1.00 91.75 150 GLU A O 1
ATOM 1235 N N . LEU A 1 151 ? 8.283 1.232 -2.330 1.00 92.75 151 LEU A N 1
ATOM 1236 C CA . LEU A 1 151 ? 6.858 1.468 -2.122 1.00 92.75 151 LEU A CA 1
ATOM 1237 C C . LEU A 1 151 ? 6.099 0.195 -1.709 1.00 92.75 151 LEU A C 1
ATOM 1239 O O . LEU A 1 151 ? 5.271 0.213 -0.798 1.00 92.75 151 LEU A O 1
ATOM 1243 N N . ALA A 1 152 ? 6.406 -0.949 -2.330 1.00 95.06 152 ALA A N 1
ATOM 1244 C CA . ALA A 1 152 ? 5.844 -2.241 -1.937 1.00 95.06 152 ALA A CA 1
ATOM 1245 C C . ALA A 1 152 ? 6.214 -2.630 -0.497 1.00 95.06 152 ALA A C 1
ATOM 1247 O O . ALA A 1 152 ? 5.396 -3.212 0.219 1.00 95.06 152 ALA A O 1
ATOM 1248 N N . SER A 1 153 ? 7.437 -2.312 -0.069 1.00 95.19 153 SER A N 1
ATOM 1249 C CA . SER A 1 153 ? 7.900 -2.551 1.300 1.00 95.19 153 SER A CA 1
ATOM 1250 C C . SER A 1 153 ? 7.143 -1.662 2.283 1.00 95.19 153 SER A C 1
ATOM 1252 O O . SER A 1 153 ? 6.590 -2.183 3.251 1.00 95.19 153 SER A O 1
ATOM 1254 N N . SER A 1 154 ? 7.000 -0.376 1.968 1.00 94.81 154 SER A N 1
ATOM 1255 C CA . SER A 1 154 ? 6.216 0.597 2.731 1.00 94.81 154 SER A CA 1
ATOM 1256 C C . SER A 1 154 ? 4.751 0.162 2.892 1.00 94.81 154 SER A C 1
ATOM 1258 O O . SER A 1 154 ? 4.241 0.093 4.012 1.00 94.81 154 SER A O 1
ATOM 1260 N N . LEU A 1 155 ? 4.087 -0.287 1.818 1.00 95.44 155 LEU A N 1
ATOM 1261 C CA . LEU A 1 155 ? 2.726 -0.843 1.891 1.00 95.44 155 LEU A CA 1
ATOM 1262 C C . LEU A 1 155 ? 2.621 -2.069 2.800 1.00 95.44 155 LEU A C 1
ATOM 1264 O O . LEU A 1 155 ? 1.675 -2.212 3.584 1.00 95.44 155 LEU A O 1
ATOM 1268 N N . VAL A 1 156 ? 3.596 -2.971 2.698 1.00 96.50 156 VAL A N 1
ATOM 1269 C CA . VAL A 1 156 ? 3.665 -4.156 3.550 1.00 96.50 156 VAL A CA 1
ATOM 1270 C C . VAL A 1 156 ? 3.853 -3.770 5.016 1.00 96.50 156 VAL A C 1
ATOM 1272 O O . VAL A 1 156 ? 3.225 -4.380 5.886 1.00 96.50 156 VAL A O 1
ATOM 1275 N N . GLU A 1 157 ? 4.677 -2.769 5.313 1.00 96.56 157 GLU A N 1
ATOM 1276 C CA . GLU A 1 157 ? 4.862 -2.263 6.671 1.00 96.56 157 GLU A CA 1
ATOM 1277 C C . GLU A 1 157 ? 3.578 -1.665 7.241 1.00 96.56 157 GLU A C 1
ATOM 1279 O O . GLU A 1 157 ? 3.193 -2.016 8.360 1.00 96.56 157 GLU A O 1
ATOM 1284 N N . VAL A 1 158 ? 2.859 -0.858 6.457 1.00 96.50 158 VAL A N 1
ATOM 1285 C CA . VAL A 1 158 ? 1.559 -0.303 6.854 1.00 96.50 158 VAL A CA 1
ATOM 1286 C C . VAL A 1 158 ? 0.555 -1.416 7.158 1.00 96.50 158 VAL A C 1
ATOM 1288 O O . VAL A 1 158 ? -0.061 -1.424 8.230 1.00 96.50 158 VAL A O 1
ATOM 1291 N N . LYS A 1 159 ? 0.442 -2.428 6.287 1.00 96.38 159 LYS A N 1
ATOM 1292 C CA . LYS A 1 159 ? -0.452 -3.573 6.525 1.00 96.38 159 LYS A CA 1
ATOM 1293 C C . LYS A 1 159 ? -0.062 -4.355 7.781 1.00 96.38 159 LYS A C 1
ATOM 1295 O O . LYS A 1 159 ? -0.931 -4.695 8.586 1.00 96.38 159 LYS A O 1
ATOM 1300 N N . LYS A 1 160 ? 1.231 -4.632 7.978 1.00 96.94 160 LYS A N 1
ATOM 1301 C CA . LYS A 1 160 ? 1.736 -5.315 9.180 1.00 96.94 160 LYS A CA 1
ATOM 1302 C C . LYS A 1 160 ? 1.435 -4.515 10.439 1.00 96.94 160 LYS A C 1
ATOM 1304 O O . LYS A 1 160 ? 1.010 -5.108 11.429 1.00 96.94 160 LYS A O 1
ATOM 1309 N N . LYS A 1 161 ? 1.605 -3.191 10.401 1.00 97.62 161 LYS A N 1
ATOM 1310 C CA . LYS A 1 161 ? 1.322 -2.337 11.552 1.00 97.62 161 LYS A CA 1
ATOM 1311 C C . LYS A 1 161 ? -0.160 -2.331 11.902 1.00 97.62 161 LYS A C 1
ATOM 1313 O O . LYS A 1 161 ? -0.499 -2.455 13.076 1.00 97.62 161 LYS A O 1
ATOM 1318 N N . ALA A 1 162 ? -1.042 -2.277 10.906 1.00 97.12 162 ALA A N 1
ATOM 1319 C CA . ALA A 1 162 ? -2.481 -2.384 11.131 1.00 97.12 162 ALA A CA 1
ATOM 1320 C C . ALA A 1 162 ? -2.853 -3.726 11.795 1.00 97.12 162 ALA A C 1
ATOM 1322 O O . ALA A 1 162 ? -3.616 -3.756 12.759 1.00 97.12 162 ALA A O 1
ATOM 1323 N N . ILE A 1 163 ? -2.252 -4.833 11.341 1.00 96.69 163 ILE A N 1
ATOM 1324 C CA . ILE A 1 163 ? -2.444 -6.164 11.943 1.00 96.69 163 ILE A CA 1
ATOM 1325 C C . ILE A 1 163 ? -1.897 -6.221 13.383 1.00 96.69 163 ILE A C 1
ATOM 1327 O O . ILE A 1 163 ? -2.518 -6.802 14.270 1.00 96.69 163 ILE A O 1
ATOM 1331 N N . GLU A 1 164 ? -0.739 -5.621 13.652 1.00 97.19 164 GLU A N 1
ATOM 1332 C CA . GLU A 1 164 ? -0.182 -5.540 15.007 1.00 97.19 164 GLU A CA 1
ATOM 1333 C C . GLU A 1 164 ? -1.134 -4.795 15.957 1.00 97.19 164 GLU A C 1
ATOM 1335 O O . GLU A 1 164 ? -1.428 -5.279 17.052 1.00 97.19 164 GLU A O 1
ATOM 1340 N N . LEU A 1 165 ? -1.644 -3.636 15.530 1.00 96.56 165 LEU A N 1
ATOM 1341 C CA . LEU A 1 165 ? -2.515 -2.798 16.351 1.00 96.56 165 LEU A CA 1
ATOM 1342 C C . LEU A 1 165 ? -3.890 -3.432 16.574 1.00 96.56 165 LEU A C 1
ATOM 1344 O O . LEU A 1 165 ? -4.395 -3.359 17.693 1.00 96.56 165 LEU A O 1
ATOM 1348 N N . ILE A 1 166 ? -4.474 -4.103 15.573 1.00 95.12 166 ILE A N 1
ATOM 1349 C CA . ILE A 1 166 ? -5.751 -4.801 15.778 1.00 95.12 166 ILE A CA 1
ATOM 1350 C C . ILE A 1 166 ? -5.598 -5.965 16.761 1.00 95.12 166 ILE A C 1
ATOM 1352 O O . ILE A 1 166 ? -6.404 -6.092 17.677 1.00 95.12 166 ILE A O 1
ATOM 1356 N N . ASN A 1 167 ? -4.512 -6.739 16.661 1.00 94.69 167 ASN A N 1
ATOM 1357 C CA . ASN A 1 167 ? -4.228 -7.810 17.616 1.00 94.69 167 ASN A CA 1
ATOM 1358 C C . ASN A 1 167 ? -4.058 -7.257 19.037 1.00 94.69 167 ASN A C 1
ATOM 1360 O O . ASN A 1 167 ? -4.517 -7.868 20.000 1.00 94.69 167 ASN A O 1
ATOM 1364 N N . LYS A 1 168 ? -3.427 -6.084 19.178 1.00 93.88 168 LYS A N 1
ATOM 1365 C CA . LYS A 1 168 ? -3.307 -5.402 20.468 1.00 93.88 168 LYS A CA 1
ATOM 1366 C C . LYS A 1 168 ? -4.679 -5.007 21.020 1.00 93.88 168 LYS A C 1
ATOM 1368 O O . LYS A 1 168 ? -4.953 -5.322 22.174 1.00 93.88 168 LYS A O 1
ATOM 1373 N N . LEU A 1 169 ? -5.539 -4.390 20.205 1.00 91.75 169 LEU A N 1
ATOM 1374 C CA . LEU A 1 169 ? -6.904 -4.011 20.596 1.00 91.75 169 LEU A CA 1
ATOM 1375 C C . LEU A 1 169 ? -7.728 -5.219 21.048 1.00 91.75 169 LEU A C 1
ATOM 1377 O O . LEU A 1 169 ? -8.385 -5.146 22.077 1.00 91.75 169 LEU A O 1
ATOM 1381 N N . GLU A 1 170 ? -7.661 -6.326 20.311 1.00 89.25 170 GLU A N 1
ATOM 1382 C CA . GLU A 1 170 ? -8.402 -7.555 20.624 1.00 89.25 170 GLU A CA 1
ATOM 1383 C C . GLU A 1 170 ? -7.836 -8.297 21.849 1.00 89.25 170 GLU A C 1
ATOM 1385 O O . GLU A 1 170 ? -8.552 -9.050 22.508 1.00 89.25 170 GLU A O 1
ATOM 1390 N N . SE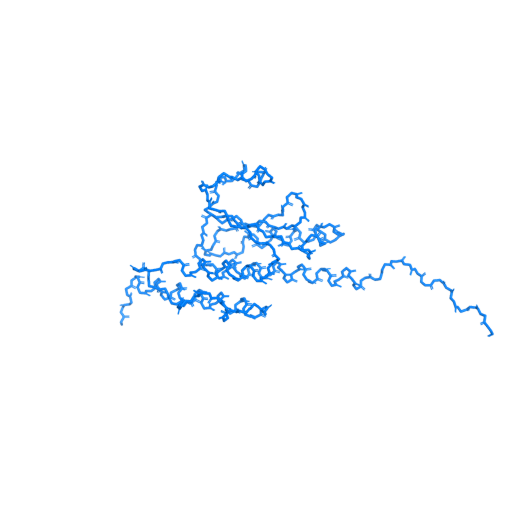R A 1 171 ? -6.556 -8.085 22.177 1.00 87.75 171 SER A N 1
ATOM 1391 C CA . SER A 1 171 ? -5.905 -8.670 23.358 1.00 87.75 171 SER A CA 1
ATOM 1392 C C . SER A 1 171 ? -6.114 -7.875 24.649 1.00 87.75 171 SER A C 1
ATOM 1394 O O . SER A 1 171 ? -5.884 -8.410 25.737 1.00 87.75 171 SER A O 1
ATOM 1396 N N . GLU A 1 172 ? -6.528 -6.609 24.554 1.00 75.12 172 GLU A N 1
ATOM 1397 C CA . GLU A 1 172 ? -6.863 -5.804 25.721 1.00 75.12 172 GLU A CA 1
ATOM 1398 C C . GLU A 1 172 ? -8.270 -6.200 26.191 1.00 75.12 172 GLU A C 1
ATOM 1400 O O . GLU A 1 172 ? -9.239 -5.976 25.467 1.00 75.12 172 GLU A O 1
ATOM 1405 N N . PRO A 1 173 ? -8.424 -6.813 27.380 1.00 61.44 173 PRO A N 1
ATOM 1406 C CA . PRO A 1 173 ? -9.745 -7.148 27.879 1.00 61.44 173 PRO A CA 1
ATOM 1407 C C . PRO A 1 173 ? -10.518 -5.845 28.077 1.00 61.44 173 PRO A C 1
ATOM 1409 O O . PRO A 1 173 ? -10.083 -4.980 28.844 1.00 61.44 173 PRO A O 1
ATOM 1412 N N . ASP A 1 174 ? -11.659 -5.713 27.396 1.00 55.19 174 ASP A N 1
ATOM 1413 C CA . ASP A 1 174 ? -12.663 -4.706 27.723 1.00 55.19 174 ASP A CA 1
ATOM 1414 C C . ASP A 1 174 ? -12.827 -4.690 29.244 1.00 55.19 174 ASP A C 1
ATOM 1416 O O . ASP A 1 174 ? -13.075 -5.727 29.864 1.00 55.19 174 ASP A O 1
ATOM 1420 N N . GLY A 1 175 ? -12.586 -3.528 29.850 1.00 42.75 175 GLY A N 1
ATOM 1421 C CA . GLY A 1 175 ? -12.443 -3.336 31.290 1.00 42.75 175 GLY A CA 1
ATOM 1422 C C . GLY A 1 175 ? -13.725 -3.561 32.091 1.00 42.75 175 GLY A C 1
ATOM 1423 O O . GLY A 1 175 ? -14.187 -2.651 32.774 1.00 42.75 175 GLY A O 1
ATOM 1424 N N . ILE A 1 176 ? -14.275 -4.771 32.071 1.00 43.28 176 ILE A N 1
ATOM 1425 C CA . ILE A 1 176 ? -15.186 -5.260 33.097 1.00 43.28 176 ILE A CA 1
ATOM 1426 C C . ILE A 1 176 ? -14.313 -6.028 34.096 1.00 43.28 176 ILE A C 1
ATOM 1428 O O . ILE A 1 176 ? -13.867 -7.140 33.797 1.00 43.28 176 ILE A O 1
ATOM 1432 N N . PRO A 1 177 ? -14.027 -5.465 35.287 1.00 40.38 177 PRO A N 1
ATOM 1433 C CA . PRO A 1 177 ? -13.439 -6.255 36.347 1.00 40.38 177 PRO A CA 1
ATOM 1434 C C . PRO A 1 177 ? -14.418 -7.386 36.640 1.00 40.38 177 PRO A C 1
ATOM 1436 O O . PRO A 1 177 ? -15.599 -7.140 36.880 1.00 40.38 177 PRO A O 1
ATOM 1439 N N . ASN A 1 178 ? -13.924 -8.620 36.595 1.00 40.03 178 ASN A N 1
ATOM 1440 C CA . ASN A 1 178 ? -14.666 -9.814 36.971 1.00 40.03 178 ASN A CA 1
ATOM 1441 C C . ASN A 1 178 ? -14.931 -9.738 38.491 1.00 40.03 178 ASN A C 1
ATOM 1443 O O . ASN A 1 178 ? -14.200 -10.314 39.296 1.00 40.03 178 ASN A O 1
ATOM 1447 N N . GLN A 1 179 ? -15.896 -8.907 38.891 1.00 42.72 179 GLN A N 1
ATOM 1448 C CA . GLN A 1 179 ? -16.382 -8.807 40.256 1.00 42.72 179 GLN A CA 1
ATOM 1449 C C . GLN A 1 179 ? -17.271 -10.019 40.516 1.00 42.72 179 GLN A C 1
ATOM 1451 O O . GLN A 1 179 ? -18.314 -10.187 39.896 1.00 42.72 179 GLN A O 1
ATOM 1456 N N . ASP A 1 180 ? -16.793 -10.847 41.439 1.00 45.94 180 ASP A N 1
ATOM 1457 C CA . ASP A 1 180 ? -17.538 -11.827 42.219 1.00 45.94 180 ASP A CA 1
ATOM 1458 C C . ASP A 1 180 ? -18.411 -12.843 41.474 1.00 45.94 180 ASP A C 1
ATOM 1460 O O . ASP A 1 180 ? -19.592 -12.647 41.226 1.00 45.94 180 ASP A O 1
ATOM 1464 N N . ASN A 1 181 ? -17.850 -14.045 41.317 1.00 40.16 181 ASN A N 1
ATOM 1465 C CA . ASN A 1 181 ? -18.612 -15.293 41.440 1.00 40.16 181 ASN A CA 1
ATOM 1466 C C . ASN A 1 181 ? -17.864 -16.313 42.320 1.00 40.16 181 ASN A C 1
ATOM 1468 O O . ASN A 1 181 ? -17.802 -17.507 42.031 1.00 40.16 181 ASN A O 1
ATOM 1472 N N . ARG A 1 182 ? -17.269 -15.838 43.424 1.00 41.09 182 ARG A N 1
ATOM 1473 C CA . ARG A 1 182 ? -16.841 -16.690 44.548 1.00 41.09 182 ARG A CA 1
ATOM 1474 C C . ARG A 1 182 ? -17.557 -16.296 45.835 1.00 41.09 182 ARG A C 1
ATOM 1476 O O . ARG A 1 182 ? -16.936 -16.090 46.869 1.00 41.09 182 ARG A O 1
ATOM 1483 N N . GLN A 1 183 ? -18.880 -16.254 45.779 1.00 47.28 183 GLN A N 1
ATOM 1484 C CA . GLN A 1 183 ? -19.698 -16.619 46.926 1.00 47.28 183 GLN A CA 1
ATOM 1485 C C . GLN A 1 183 ? -20.814 -17.523 46.419 1.00 47.28 183 GLN A C 1
ATOM 1487 O O . GLN A 1 183 ? -21.597 -17.112 45.573 1.00 47.28 183 GLN A O 1
ATOM 1492 N N . ILE A 1 184 ? -20.791 -18.767 46.899 1.00 42.34 184 ILE A N 1
ATOM 1493 C CA . ILE A 1 184 ? -21.888 -19.695 47.220 1.00 42.34 184 ILE A CA 1
ATOM 1494 C C . ILE A 1 184 ? -21.327 -21.117 47.050 1.00 42.34 184 ILE A C 1
ATOM 1496 O O . ILE A 1 184 ? -21.306 -21.664 45.947 1.00 42.34 184 ILE A O 1
ATOM 1500 N N . ALA A 1 185 ? -20.823 -21.662 48.159 1.00 38.56 185 ALA A N 1
ATOM 1501 C CA . ALA A 1 185 ? -21.125 -22.986 48.720 1.00 38.56 185 ALA A CA 1
ATOM 1502 C C . ALA A 1 185 ? -20.162 -23.256 49.884 1.00 38.56 185 ALA A C 1
ATOM 1504 O O . ALA A 1 185 ? -18.939 -23.335 49.633 1.00 38.56 185 ALA A O 1
#

Secondary structure (DSSP, 8-state):
----HHHHHHHHHHHHHHHHHHHHHHTT--GGG---S-S--BTTTB-THHHHHHHHHHHHHSSEEEEEETTS---GGGGGGTSSS---SEEEEEE-HHHHHHHTSTTHHHHHHHHHHHTT--SS-EEEEEE-TTSSEEEEEEEE-S-THHHHHHHHHHHHHHHHHHHHHHHS--S----------

Organism: NCBI:txid2950438

Radius of gyration: 20.34 Å; chains: 1; bounding box: 55×44×74 Å

pLDDT: mean 82.95, std 15.73, range [38.56, 97.62]

Sequence (185 aa):
MEIDIYEKTSLEHSISNLAMLKTFHDVGVNVKQFAVKTFMVDINYQMDVSLDIFHQGAKQLFRDVEWYDTDIEYEDSYRELFENEGAPEYTLIMKDPILEKVLNSKLGEQFNEFVDRVSHQDNYTEATFDVLPANNGIASLVWFPGMLHELASSLVEVKKKAIELINKLESEPDGIPNQDNRQIA